Protein AF-0000000076606712 (afdb_homodimer)

Organism: NCBI:txid889453

Foldseek 3Di:
DPPPDPPPQDQWDFLVRLCVVLVHDSVVVVVLVVLAVQQDFDADPVRTTIGGPSNSLVVVLLCCVCVVVPDDSVRSRVCCVPPVPVSSVVVVVVVVVVVVVVVVVCVVVVD/DPPPDPPPQDQWDFLVRLCVVLVHDSVVVVVLVVLAVQQDFDADPVGTTIGGPSNSLVVVLLCCVCVVVPDDSVRSRVCCVPPVPVSSVVVVVVVVVVVVVVVVVCVVVVD

Structure (mmCIF, N/CA/C/O backbone):
data_AF-0000000076606712-model_v1
#
loop_
_entity.id
_entity.type
_entity.pdbx_description
1 polymer 'MerR HTH family regulatory protein'
#
loop_
_atom_site.group_PDB
_atom_site.id
_atom_site.type_symbol
_atom_site.label_atom_id
_atom_site.label_alt_id
_atom_site.label_comp_id
_atom_site.label_asym_id
_atom_site.label_entity_id
_atom_site.label_seq_id
_atom_site.pdbx_PDB_ins_code
_atom_site.Cartn_x
_atom_site.Cartn_y
_atom_site.Cartn_z
_atom_site.occupancy
_atom_site.B_iso_or_equiv
_atom_site.auth_seq_id
_atom_site.auth_comp_id
_atom_site.auth_asym_id
_atom_site.auth_atom_id
_atom_site.pdbx_PDB_model_num
ATOM 1 N N . MET A 1 1 ? -27.234 34.75 3.189 1 38.94 1 MET A N 1
ATOM 2 C CA . MET A 1 1 ? -26.375 33.625 2.811 1 38.94 1 MET A CA 1
ATOM 3 C C . MET A 1 1 ? -25.25 33.438 3.816 1 38.94 1 MET A C 1
ATOM 5 O O . MET A 1 1 ? -24.594 34.406 4.211 1 38.94 1 MET A O 1
ATOM 9 N N . PRO A 1 2 ? -25.172 32.438 4.652 1 42.44 2 PRO A N 1
ATOM 10 C CA . PRO A 1 2 ? -24.219 32.5 5.762 1 42.44 2 PRO A CA 1
ATOM 11 C C . PRO A 1 2 ? -22.781 32.656 5.289 1 42.44 2 PRO A C 1
ATOM 13 O O . PRO A 1 2 ? -22.438 32.25 4.172 1 42.44 2 PRO A O 1
ATOM 16 N N . TYR A 1 3 ? -22.062 33.75 5.684 1 39.56 3 TYR A N 1
ATOM 17 C CA . TYR A 1 3 ? -20.656 34.031 5.402 1 39.56 3 TYR A CA 1
ATOM 18 C C . TYR A 1 3 ? -19.797 32.75 5.555 1 39.56 3 TYR A C 1
ATOM 20 O O . TYR A 1 3 ? -19.719 32.188 6.645 1 39.56 3 TYR A O 1
ATOM 28 N N . LYS A 1 4 ? -19.859 31.844 4.609 1 52.78 4 LYS A N 1
ATOM 29 C CA . LYS A 1 4 ? -18.859 30.781 4.73 1 52.78 4 LYS A CA 1
ATOM 30 C C . LYS A 1 4 ? -17.5 31.359 5.109 1 52.78 4 LYS A C 1
ATOM 32 O O . LYS A 1 4 ? -16.953 32.219 4.402 1 52.78 4 LYS A O 1
ATOM 37 N N . GLU A 1 5 ? -17.188 31.594 6.32 1 48.06 5 GLU A N 1
ATOM 38 C CA . GLU A 1 5 ? -15.914 32.125 6.809 1 48.06 5 GLU A CA 1
ATOM 39 C C . GLU A 1 5 ? -14.742 31.625 5.969 1 48.06 5 GLU A C 1
ATOM 41 O O . GLU A 1 5 ? -14.68 30.453 5.621 1 48.06 5 GLU A O 1
ATOM 46 N N . PRO A 1 6 ? -13.961 32.438 5.414 1 51.41 6 PRO A N 1
ATOM 47 C CA . PRO A 1 6 ? -12.82 32.062 4.582 1 51.41 6 PRO A CA 1
ATOM 48 C C . PRO A 1 6 ? -11.914 31.047 5.266 1 51.41 6 PRO A C 1
ATOM 50 O O . PRO A 1 6 ? -11.812 31.016 6.496 1 51.41 6 PRO A O 1
ATOM 53 N N . VAL A 1 7 ? -11.836 29.875 4.797 1 53.81 7 VAL A N 1
ATOM 54 C CA . VAL A 1 7 ? -10.906 28.891 5.355 1 53.81 7 VAL A CA 1
ATOM 55 C C . VAL A 1 7 ? -9.555 29.547 5.621 1 53.81 7 VAL A C 1
ATOM 57 O O . VAL A 1 7 ? -8.844 29.922 4.688 1 53.81 7 VAL A O 1
ATOM 60 N N . ILE A 1 8 ? -9.344 30.484 6.523 1 53.88 8 ILE A N 1
ATOM 61 C CA . ILE A 1 8 ? -8.102 31.141 6.934 1 53.88 8 ILE A CA 1
ATOM 62 C C . ILE A 1 8 ? -7.02 30.078 7.156 1 53.88 8 ILE A C 1
ATOM 64 O O . ILE A 1 8 ? -7.199 29.156 7.949 1 53.88 8 ILE A O 1
ATOM 68 N N . GLU A 1 9 ? -6.18 29.984 6.164 1 64.25 9 GLU A N 1
ATOM 69 C CA . GLU A 1 9 ? -5.016 29.125 6.328 1 64.25 9 GLU A CA 1
ATOM 70 C C . GLU A 1 9 ? -4.219 29.484 7.574 1 64.25 9 GLU A C 1
ATOM 72 O O . GLU A 1 9 ? -3.668 30.594 7.66 1 64.25 9 GLU A O 1
ATOM 77 N N . LYS A 1 10 ? -4.625 28.906 8.672 1 82.62 10 LYS A N 1
ATOM 78 C CA . LYS A 1 10 ? -3.916 29.094 9.93 1 82.62 10 LYS A CA 1
ATOM 79 C C . LYS A 1 10 ? -2.439 28.75 9.789 1 82.62 10 LYS A C 1
ATOM 81 O O . LYS A 1 10 ? -2.072 27.891 8.969 1 82.62 10 LYS A O 1
ATOM 86 N N . LEU A 1 11 ? -1.596 29.531 10.461 1 90.38 11 LEU A N 1
ATOM 87 C CA . LEU A 1 11 ? -0.163 29.25 10.469 1 90.38 11 LEU A CA 1
ATOM 88 C C . LEU A 1 11 ? 0.143 27.984 11.242 1 90.38 11 LEU A C 1
ATOM 90 O O . LEU A 1 11 ? 1.06 27.234 10.891 1 90.38 11 LEU A O 1
ATOM 94 N N . TYR A 1 12 ? -0.681 27.812 12.344 1 94.75 12 TYR A N 1
ATOM 95 C CA . TYR A 1 12 ? -0.473 26.641 13.188 1 94.75 12 TYR A CA 1
ATOM 96 C C . TYR A 1 12 ? -1.804 26.016 13.586 1 94.75 12 TYR A C 1
ATOM 98 O O . TYR A 1 12 ? -2.822 26.703 13.672 1 94.75 12 TYR A O 1
ATOM 106 N N . TYR A 1 13 ? -1.718 24.703 13.766 1 96.69 13 TYR A N 1
ATOM 107 C CA . TYR A 1 13 ? -2.855 23.922 14.234 1 96.69 13 TYR A CA 1
ATOM 108 C C . TYR A 1 13 ? -2.5 23.156 15.5 1 96.69 13 TYR A C 1
ATOM 110 O O . TYR A 1 13 ? -1.397 22.609 15.617 1 96.69 13 TYR A O 1
ATOM 118 N N . THR A 1 14 ? -3.459 23.141 16.375 1 96.38 14 THR A N 1
ATOM 119 C CA . THR A 1 14 ? -3.266 22.312 17.562 1 96.38 14 THR A CA 1
ATOM 120 C C . THR A 1 14 ? -3.518 20.844 17.234 1 96.38 14 THR A C 1
ATOM 122 O O . THR A 1 14 ? -4.129 20.516 16.219 1 96.38 14 THR A O 1
ATOM 125 N N . ILE A 1 15 ? -3.039 20 18.172 1 96.94 15 ILE A N 1
ATOM 126 C CA . ILE A 1 15 ? -3.232 18.578 17.953 1 96.94 15 ILE A CA 1
ATOM 127 C C . ILE A 1 15 ? -4.723 18.2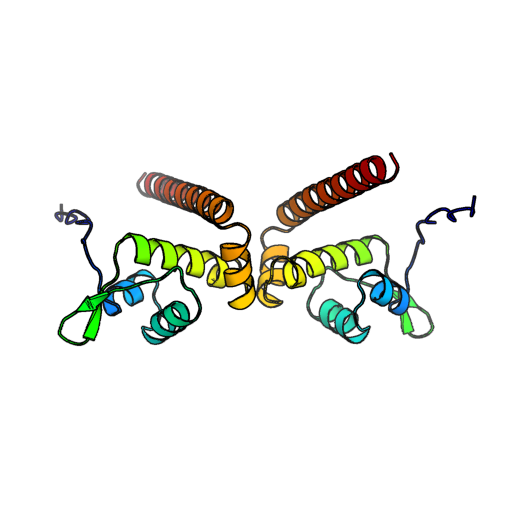5 17.922 1 96.94 15 ILE A C 1
ATOM 129 O O . ILE A 1 15 ? -5.156 17.359 17.188 1 96.94 15 ILE A O 1
ATOM 133 N N . GLY A 1 16 ? -5.52 18.938 18.766 1 97.31 16 GLY A N 1
ATOM 134 C CA . GLY A 1 16 ? -6.961 18.75 18.781 1 97.31 16 GLY A CA 1
ATOM 135 C C . GLY A 1 16 ? -7.613 19.094 17.453 1 97.31 16 GLY A C 1
ATOM 136 O O . GLY A 1 16 ? -8.5 18.375 16.984 1 97.31 16 GLY A O 1
ATOM 137 N N . GLU A 1 17 ? -7.168 20.125 16.844 1 97 17 GLU A N 1
ATOM 138 C CA . GLU A 1 17 ? -7.688 20.547 15.539 1 97 17 GLU A CA 1
ATOM 139 C C . GLU A 1 17 ? -7.355 19.516 14.461 1 97 17 GLU A C 1
ATOM 141 O O . GLU A 1 17 ? -8.211 19.156 13.656 1 97 17 GLU A O 1
ATOM 146 N N . VAL A 1 18 ? -6.098 19.047 14.531 1 97.62 18 VAL A N 1
ATOM 147 C CA . VAL A 1 18 ? -5.68 18.047 13.555 1 97.62 18 VAL A CA 1
ATOM 148 C C . VAL A 1 18 ? -6.504 16.781 13.734 1 97.62 18 VAL A C 1
ATOM 150 O O . VAL A 1 18 ? -6.961 16.188 12.758 1 97.62 18 VAL A O 1
ATOM 153 N N . ALA A 1 19 ? -6.73 16.406 14.93 1 98.31 19 ALA A N 1
ATOM 154 C CA . ALA A 1 19 ? -7.52 15.211 15.242 1 98.31 19 ALA A CA 1
ATOM 155 C C . ALA A 1 19 ? -8.93 15.328 14.672 1 98.31 19 ALA A C 1
ATOM 157 O O . ALA A 1 19 ? -9.453 14.375 14.086 1 98.31 19 ALA A O 1
ATOM 158 N N . LYS A 1 20 ? -9.5 16.453 14.797 1 97.5 20 LYS A N 1
ATOM 159 C CA . LYS A 1 20 ? -10.852 16.703 14.297 1 97.5 20 LYS A CA 1
ATOM 160 C C . LYS A 1 20 ? -10.891 16.641 12.773 1 97.5 20 LYS A C 1
ATOM 162 O O . LYS A 1 20 ? -11.844 16.109 12.195 1 97.5 20 LYS A O 1
ATOM 167 N N . MET A 1 21 ? -9.914 17.156 12.133 1 96.12 21 MET A N 1
ATOM 168 C CA . MET A 1 21 ? -9.836 17.188 10.672 1 96.12 21 MET A CA 1
ATOM 169 C C . MET A 1 21 ? -9.93 15.781 10.086 1 96.12 21 MET A C 1
ATOM 171 O O . MET A 1 21 ? -10.531 15.586 9.031 1 96.12 21 MET A O 1
ATOM 175 N N . PH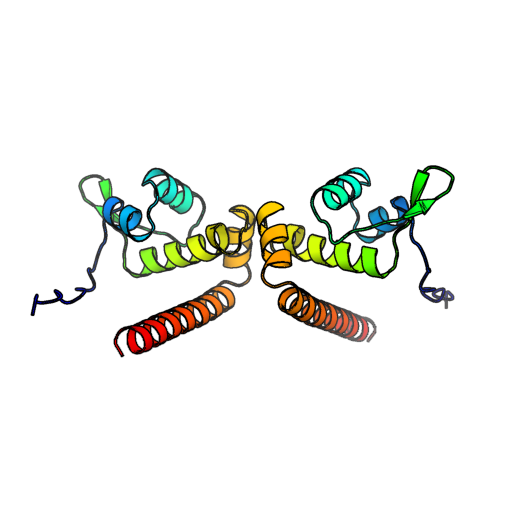E A 1 22 ? -9.336 14.766 10.766 1 96.94 22 PHE A N 1
ATOM 176 C CA . PHE A 1 22 ? -9.227 13.422 10.219 1 96.94 22 PHE A CA 1
ATOM 177 C C . PHE A 1 22 ? -10.078 12.438 11.008 1 96.94 22 PHE A C 1
ATOM 179 O O . PHE A 1 22 ? -10.055 11.234 10.75 1 96.94 22 PHE A O 1
ATOM 186 N N . ASN A 1 23 ? -10.773 12.992 11.953 1 98 23 ASN A N 1
ATOM 187 C CA . ASN A 1 23 ? -11.648 12.18 12.805 1 98 23 ASN A CA 1
ATOM 188 C C . ASN A 1 23 ? -10.883 11.031 13.453 1 98 23 ASN A C 1
ATOM 190 O O . ASN A 1 23 ? -11.289 9.875 13.344 1 98 23 ASN A O 1
ATOM 194 N N . VAL A 1 24 ? -9.805 11.383 14.133 1 98.31 24 VAL A N 1
ATOM 195 C CA . VAL A 1 24 ? -8.984 10.414 14.852 1 98.31 24 VAL A CA 1
ATOM 196 C C . VAL A 1 24 ? -8.695 10.922 16.266 1 98.31 24 VAL A C 1
ATOM 198 O O . VAL A 1 24 ? -8.953 12.086 16.578 1 98.31 24 VAL A O 1
ATOM 201 N N . ASN A 1 25 ? -8.133 10.008 17.078 1 98.12 25 ASN A N 1
ATOM 202 C CA . ASN A 1 25 ? -7.727 10.391 18.422 1 98.12 25 ASN A CA 1
ATOM 203 C C . ASN A 1 25 ? -6.359 11.062 18.438 1 98.12 25 ASN A C 1
ATOM 205 O O . ASN A 1 25 ? -5.516 10.773 17.578 1 98.12 25 ASN A O 1
ATOM 209 N N . THR A 1 26 ? -6.207 11.984 19.422 1 97.94 26 THR A N 1
ATOM 210 C CA . THR A 1 26 ? -4.934 12.688 19.547 1 97.94 26 THR A CA 1
ATOM 211 C C . THR A 1 26 ? -3.791 11.703 19.766 1 97.94 26 THR A C 1
ATOM 213 O O . THR A 1 26 ? -2.66 11.953 19.344 1 97.94 26 THR A O 1
ATOM 216 N N . SER A 1 27 ? -4.121 10.609 20.406 1 97.94 27 SER A N 1
ATOM 217 C CA . SER A 1 27 ? -3.107 9.594 20.672 1 97.94 27 SER A CA 1
ATOM 218 C C . SER A 1 27 ? -2.531 9.023 19.375 1 97.94 27 SER A C 1
ATOM 220 O O . SER A 1 27 ? -1.333 8.75 19.297 1 97.94 27 SER A O 1
ATOM 222 N N . LEU A 1 28 ? -3.336 8.883 18.391 1 98.25 28 LEU A N 1
ATOM 223 C CA . LEU A 1 28 ? -2.885 8.367 17.094 1 98.25 28 LEU A CA 1
ATOM 224 C C . LEU A 1 28 ? -1.887 9.328 16.453 1 98.25 28 LEU A C 1
ATOM 226 O O . LEU A 1 28 ? -0.867 8.891 15.914 1 98.25 28 LEU A O 1
ATOM 230 N N . ILE A 1 29 ? -2.176 10.617 16.547 1 98.19 29 ILE A N 1
ATOM 231 C CA . ILE A 1 29 ? -1.309 11.641 15.977 1 98.19 29 ILE A CA 1
ATOM 232 C C . ILE A 1 29 ? 0.044 11.633 16.688 1 98.19 29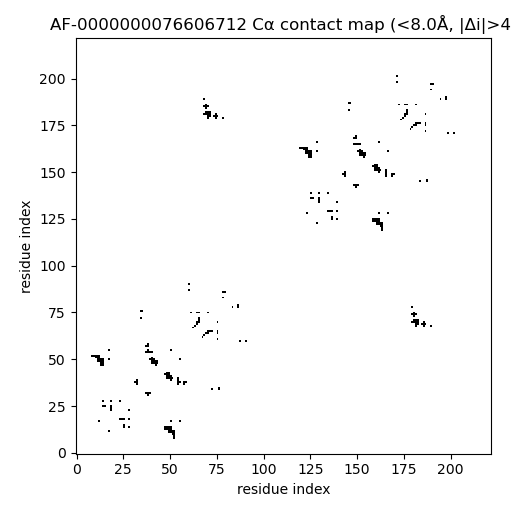 ILE A C 1
ATOM 234 O O . ILE A 1 29 ? 1.092 11.68 16.047 1 98.19 29 ILE A O 1
ATOM 238 N N . ARG A 1 30 ? -0.028 11.508 18.016 1 97 30 ARG A N 1
ATOM 239 C CA . ARG A 1 30 ? 1.206 11.43 18.781 1 97 30 ARG A CA 1
ATOM 240 C C . ARG A 1 30 ? 2.023 10.203 18.406 1 97 30 ARG A C 1
ATOM 242 O O . ARG A 1 30 ? 3.244 10.289 18.25 1 97 30 ARG A O 1
ATOM 249 N N . PHE A 1 31 ? 1.337 9.148 18.297 1 97.75 31 PHE A N 1
ATOM 250 C CA . PHE A 1 31 ? 2.002 7.902 17.938 1 97.75 31 PHE A CA 1
ATOM 251 C C . PHE A 1 31 ? 2.674 8.016 16.578 1 97.75 31 PHE A C 1
ATOM 253 O O . PHE A 1 31 ? 3.834 7.629 16.422 1 97.75 31 PHE A O 1
ATOM 260 N N . TRP A 1 32 ? 1.961 8.602 15.609 1 97.75 32 TRP A N 1
ATOM 261 C CA . TRP A 1 32 ? 2.498 8.711 14.258 1 97.75 32 TRP A CA 1
ATOM 262 C C . TRP A 1 32 ? 3.627 9.734 14.203 1 97.75 32 TRP A C 1
ATOM 264 O O . TRP A 1 32 ? 4.562 9.594 13.406 1 97.75 32 TRP A O 1
ATOM 274 N N . GLU A 1 33 ? 3.52 10.781 14.938 1 96.38 33 GLU A N 1
ATOM 275 C CA . GLU A 1 33 ? 4.625 11.734 15.055 1 96.38 33 GLU A CA 1
ATOM 276 C C . GLU A 1 33 ? 5.91 11.031 15.484 1 96.38 33 GLU A C 1
ATOM 278 O O . GLU A 1 33 ? 6.992 11.352 14.992 1 96.38 33 GLU A O 1
ATOM 283 N N . LYS A 1 34 ? 5.801 10.078 16.375 1 95.31 34 LYS A N 1
ATOM 284 C CA . LYS A 1 34 ? 6.953 9.328 16.875 1 95.31 34 LYS A CA 1
ATOM 285 C C . LYS A 1 34 ? 7.48 8.367 15.812 1 95.31 34 LYS A C 1
ATOM 287 O O . LYS A 1 34 ? 8.688 8.172 15.688 1 95.31 34 LYS A O 1
ATOM 292 N N . GLU A 1 35 ? 6.551 7.789 15.062 1 95.5 35 GLU A N 1
ATOM 293 C CA . GLU A 1 35 ? 6.898 6.75 14.102 1 95.5 35 GLU A CA 1
ATOM 294 C C . GLU A 1 35 ? 7.438 7.352 12.805 1 95.5 35 GLU A C 1
ATOM 296 O O . GLU A 1 35 ? 8.234 6.719 12.109 1 95.5 35 GLU A O 1
ATOM 301 N N . PHE A 1 36 ? 6.957 8.523 12.484 1 97.19 36 PHE A N 1
ATOM 302 C CA . PHE A 1 36 ? 7.301 9.141 11.203 1 97.19 36 PHE A CA 1
ATOM 303 C C . PHE A 1 36 ? 8.047 10.453 11.422 1 97.19 36 PHE A C 1
ATOM 305 O O . PHE A 1 36 ? 7.512 11.383 12.016 1 97.19 36 PHE A O 1
ATOM 312 N N . ASN A 1 37 ? 9.18 10.617 10.766 1 94.5 37 ASN A N 1
ATOM 313 C CA . ASN A 1 37 ? 10.023 11.797 10.984 1 94.5 37 ASN A CA 1
ATOM 314 C C . ASN A 1 37 ? 9.539 12.992 10.172 1 94.5 37 ASN A C 1
ATOM 316 O O . ASN A 1 37 ? 9.969 14.117 10.398 1 94.5 37 ASN A O 1
ATOM 320 N N . ILE A 1 38 ? 8.617 12.711 9.336 1 94.88 38 ILE A N 1
ATOM 321 C CA . ILE A 1 38 ? 8.195 13.773 8.43 1 94.88 38 ILE A CA 1
ATOM 322 C C . ILE A 1 38 ? 7.211 14.695 9.148 1 94.88 38 ILE A C 1
ATOM 324 O O . ILE A 1 38 ? 6.883 15.773 8.648 1 94.88 38 ILE A O 1
ATOM 328 N N . ILE A 1 39 ? 6.664 14.258 10.273 1 96.19 39 ILE A N 1
ATOM 329 C CA . ILE A 1 39 ? 5.828 15.102 11.125 1 96.19 39 ILE A CA 1
ATOM 330 C C . ILE A 1 39 ? 6.672 15.711 12.242 1 96.19 39 ILE A C 1
ATOM 332 O O . ILE A 1 39 ? 7.145 15 13.125 1 96.19 39 ILE A O 1
ATOM 336 N N . LYS A 1 40 ? 6.797 17.016 12.109 1 95.38 40 LYS A N 1
ATOM 337 C CA . LYS A 1 40 ? 7.676 17.688 13.062 1 95.38 40 LYS A CA 1
ATOM 338 C C . LYS A 1 40 ? 6.996 18.922 13.672 1 95.38 40 LYS A C 1
ATOM 340 O O . LYS A 1 40 ? 7.43 20.047 13.445 1 95.38 40 LYS A O 1
ATOM 345 N N . PRO A 1 41 ? 6.051 18.656 14.516 1 96.56 41 PRO A N 1
ATOM 346 C CA . PRO A 1 41 ? 5.391 19.797 15.164 1 96.56 41 PRO A CA 1
ATOM 347 C C . PRO A 1 41 ? 6.297 20.516 16.156 1 96.56 41 PRO A C 1
ATOM 349 O O . PRO A 1 41 ? 7.246 19.922 16.672 1 96.56 41 PRO A O 1
ATOM 352 N N . HIS A 1 42 ? 6.051 21.797 16.312 1 94.62 42 HIS A N 1
ATOM 353 C CA . HIS A 1 42 ? 6.773 22.547 17.328 1 94.62 42 HIS A CA 1
ATOM 354 C C . HIS A 1 42 ? 5.973 22.625 18.625 1 94.62 42 HIS A C 1
ATOM 356 O O . HIS A 1 42 ? 4.746 22.484 18.625 1 94.62 42 HIS A O 1
ATOM 362 N N . LYS A 1 43 ? 6.703 22.703 19.703 1 93.19 43 LYS A N 1
ATOM 363 C CA . LYS A 1 43 ? 6.031 22.828 21 1 93.19 43 LYS A CA 1
ATOM 364 C C . LYS A 1 43 ? 5.992 24.297 21.453 1 93.19 43 LYS A C 1
ATOM 366 O O . LYS A 1 43 ? 6.973 25.016 21.281 1 93.19 43 LYS A O 1
ATOM 371 N N . ASN A 1 44 ? 4.848 24.688 21.922 1 92.56 44 ASN A N 1
ATOM 372 C CA . ASN A 1 44 ? 4.785 26.031 22.484 1 92.56 44 ASN A CA 1
ATOM 373 C C . ASN A 1 44 ? 5.312 26.062 23.922 1 92.56 44 ASN A C 1
ATOM 375 O O . ASN A 1 44 ? 5.82 25.062 24.422 1 92.56 44 ASN A O 1
ATOM 379 N N . LYS A 1 45 ? 5.238 27.266 24.547 1 93 45 LYS A N 1
ATOM 380 C CA . LYS A 1 45 ? 5.801 27.453 25.891 1 93 45 LYS A CA 1
ATOM 381 C C . LYS A 1 45 ? 5.172 26.5 26.891 1 93 45 LYS A C 1
ATOM 383 O O . LYS A 1 45 ? 5.824 26.078 27.844 1 93 45 LYS A O 1
ATOM 388 N N . LYS A 1 46 ? 3.922 26.125 26.609 1 94.69 46 LYS A N 1
ATOM 389 C CA . LYS A 1 46 ? 3.188 25.234 27.516 1 94.69 46 LYS A CA 1
ATOM 390 C C . LYS A 1 46 ? 3.438 23.781 27.172 1 94.69 46 LYS A C 1
ATOM 392 O O . LYS A 1 46 ? 2.932 22.875 27.859 1 94.69 46 LYS A O 1
ATOM 397 N N . GLY A 1 47 ? 4.105 23.484 26.109 1 92.69 47 GLY A N 1
ATOM 398 C CA . GLY A 1 47 ? 4.43 22.125 25.734 1 92.69 47 GLY A CA 1
ATOM 399 C C . GLY A 1 47 ? 3.439 21.516 24.75 1 92.69 47 GLY A C 1
ATOM 400 O O . GLY A 1 47 ? 3.492 20.328 24.453 1 92.69 47 GLY A O 1
ATOM 401 N N . ASN A 1 48 ? 2.504 22.406 24.328 1 94.06 48 ASN A N 1
ATOM 402 C CA . ASN A 1 48 ? 1.503 21.922 23.391 1 94.06 48 ASN A CA 1
ATOM 403 C C . ASN A 1 48 ? 2.059 21.844 21.969 1 94.06 48 ASN A C 1
ATOM 405 O O . ASN A 1 48 ? 2.783 22.75 21.531 1 94.06 48 ASN A O 1
ATOM 409 N N . ARG A 1 49 ? 1.759 20.797 21.297 1 96.38 49 ARG A N 1
ATOM 410 C CA . ARG A 1 49 ? 2.199 20.656 19.906 1 96.38 49 ARG A CA 1
ATOM 411 C C . ARG A 1 49 ? 1.468 21.641 19 1 96.38 49 ARG A C 1
ATOM 413 O O . ARG A 1 49 ? 0.248 21.781 19.094 1 96.38 49 ARG A O 1
ATOM 420 N N . LEU A 1 50 ? 2.268 22.25 18.172 1 96.88 50 LEU A N 1
ATOM 421 C CA . LEU A 1 50 ? 1.769 23.109 17.109 1 96.88 50 LEU A CA 1
ATOM 422 C C . LEU A 1 50 ? 2.189 22.594 15.742 1 96.88 50 LEU A C 1
ATOM 424 O O . LEU A 1 50 ? 3.383 22.469 15.461 1 96.88 50 LEU A O 1
ATOM 428 N N . PHE A 1 51 ? 1.179 22.281 14.938 1 97.56 51 PHE A N 1
ATOM 429 C CA . PHE A 1 51 ? 1.414 21.719 13.617 1 97.56 51 PHE A CA 1
ATOM 430 C C . PHE A 1 51 ? 1.346 22.797 12.547 1 97.56 51 PHE A C 1
ATOM 432 O O . PHE A 1 51 ? 0.4 23.578 12.508 1 97.56 51 PHE A O 1
ATOM 439 N N . THR A 1 52 ? 2.375 22.828 11.672 1 96.62 52 THR A N 1
ATOM 440 C CA . THR A 1 52 ? 2.322 23.719 10.516 1 96.62 52 THR A CA 1
ATOM 441 C C . THR A 1 52 ? 1.427 23.125 9.43 1 96.62 52 THR A C 1
ATOM 443 O O . THR A 1 52 ? 1.075 21.953 9.477 1 96.62 52 THR A O 1
ATOM 446 N N . PRO A 1 53 ? 1.014 23.922 8.477 1 96.06 53 PRO A N 1
ATOM 447 C CA . PRO A 1 53 ? 0.267 23.375 7.344 1 96.06 53 PRO A CA 1
ATOM 448 C C . PRO A 1 53 ? 0.998 22.219 6.664 1 96.06 53 PRO A C 1
ATOM 450 O O . PRO A 1 53 ? 0.365 21.25 6.23 1 96.06 53 PRO A O 1
ATOM 453 N N . GLN A 1 54 ? 2.275 22.297 6.664 1 95.62 54 GLN A N 1
ATOM 454 C CA . GLN A 1 54 ? 3.066 21.219 6.082 1 95.62 54 GLN A CA 1
ATOM 455 C C . GLN A 1 54 ? 2.969 19.953 6.926 1 95.62 54 GLN A C 1
ATOM 457 O O . GLN A 1 54 ? 2.893 18.844 6.383 1 95.62 54 GLN A O 1
ATOM 462 N N . ASP A 1 55 ? 2.965 20.109 8.203 1 97.06 55 ASP A N 1
ATOM 463 C CA . ASP A 1 55 ? 2.787 18.969 9.094 1 97.06 55 ASP A CA 1
ATOM 464 C C . ASP A 1 55 ? 1.438 18.297 8.859 1 97.06 55 ASP A C 1
ATOM 466 O O . ASP A 1 55 ? 1.345 17.062 8.852 1 97.06 55 ASP A O 1
ATOM 470 N N . VAL A 1 56 ? 0.491 19.094 8.656 1 96.94 56 VAL A N 1
ATOM 471 C CA . VAL A 1 56 ? -0.857 18.578 8.438 1 96.94 56 VAL A CA 1
ATOM 472 C C . VAL A 1 56 ? -0.914 17.812 7.121 1 96.94 56 VAL A C 1
ATOM 474 O O . VAL A 1 56 ? -1.523 16.75 7.043 1 96.94 56 VAL A O 1
ATOM 477 N N . GLU A 1 57 ? -0.235 18.312 6.16 1 95.81 57 GLU A N 1
ATOM 478 C CA . GLU A 1 57 ? -0.174 17.641 4.867 1 95.81 57 GLU A CA 1
ATOM 479 C C . GLU A 1 57 ? 0.565 16.312 4.977 1 95.81 57 GLU A C 1
ATOM 481 O O . GLU A 1 57 ? 0.152 15.312 4.379 1 95.81 57 GLU A O 1
ATOM 486 N N . ASN A 1 58 ? 1.617 16.344 5.73 1 96.94 58 ASN A N 1
ATOM 487 C CA . ASN A 1 58 ? 2.367 15.117 5.949 1 96.94 58 ASN A CA 1
ATOM 488 C C . ASN A 1 58 ? 1.521 14.07 6.668 1 96.94 58 ASN A C 1
ATOM 490 O O . ASN A 1 58 ? 1.576 12.883 6.332 1 96.94 58 ASN A O 1
ATOM 494 N N . PHE A 1 59 ? 0.799 14.562 7.617 1 97.75 59 PHE A N 1
ATOM 495 C CA . PHE A 1 59 ? -0.101 13.648 8.312 1 97.75 59 PHE A CA 1
ATOM 49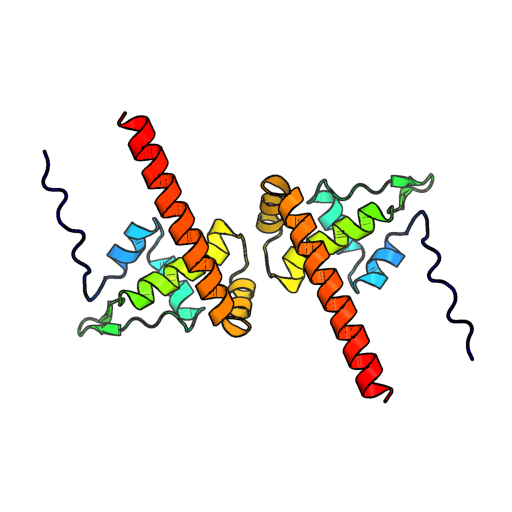6 C C . PHE A 1 59 ? -1.131 13.07 7.352 1 97.75 59 PHE A C 1
ATOM 498 O O . PHE A 1 59 ? -1.435 11.875 7.402 1 97.75 59 PHE A O 1
ATOM 505 N N . HIS A 1 60 ? -1.636 13.898 6.512 1 97.19 60 HIS A N 1
ATOM 506 C CA . HIS A 1 60 ? -2.607 13.453 5.52 1 97.19 60 HIS A CA 1
ATOM 507 C C . HIS A 1 60 ? -2.023 12.367 4.625 1 97.19 60 HIS A C 1
ATOM 509 O O . HIS A 1 60 ? -2.707 11.391 4.301 1 97.19 60 HIS A O 1
ATOM 515 N N . LEU A 1 61 ? -0.843 12.57 4.254 1 97.12 61 LEU A N 1
ATOM 516 C CA . LEU A 1 61 ? -0.141 11.602 3.422 1 97.12 61 LEU A CA 1
ATOM 517 C C . LEU A 1 61 ? -0.056 10.25 4.117 1 97.12 61 LEU A C 1
ATOM 519 O O . LEU A 1 61 ? -0.371 9.211 3.521 1 97.12 61 LEU A O 1
ATOM 523 N N . ILE A 1 62 ? 0.341 10.266 5.359 1 97.88 62 ILE A N 1
ATOM 524 C CA . ILE A 1 62 ? 0.444 9.039 6.141 1 97.88 62 ILE A CA 1
ATOM 525 C C . ILE A 1 62 ? -0.937 8.406 6.289 1 97.88 62 ILE A C 1
ATOM 527 O O . ILE A 1 62 ? -1.09 7.195 6.141 1 97.88 62 ILE A O 1
ATOM 531 N N . TYR A 1 63 ? -1.854 9.281 6.562 1 97.75 63 TYR A N 1
ATOM 532 C CA . TYR A 1 63 ? -3.232 8.828 6.695 1 97.75 63 TYR A CA 1
ATOM 533 C C . TYR A 1 63 ? -3.691 8.102 5.434 1 97.75 63 TYR A C 1
ATOM 535 O O . TYR A 1 63 ? -4.285 7.027 5.508 1 97.75 63 TYR A O 1
ATOM 543 N N . HIS A 1 64 ? -3.402 8.641 4.324 1 96.5 64 HIS A N 1
ATOM 544 C CA . HIS A 1 64 ? -3.762 8.047 3.041 1 96.5 64 HIS A CA 1
ATOM 545 C C . HIS A 1 64 ? -3.111 6.68 2.861 1 96.5 64 HIS A C 1
ATOM 547 O O . HIS A 1 64 ? -3.781 5.711 2.502 1 96.5 64 HIS A O 1
ATOM 553 N N . LEU A 1 65 ? -1.854 6.523 3.18 1 97.19 65 LEU A N 1
ATOM 554 C CA . LEU A 1 65 ? -1.11 5.281 2.992 1 97.19 65 LEU A CA 1
ATOM 555 C C . LEU A 1 65 ? -1.625 4.195 3.93 1 97.19 65 LEU A C 1
ATOM 557 O O . LEU A 1 65 ? -1.807 3.049 3.516 1 97.19 65 LEU A O 1
ATOM 561 N N . VAL A 1 66 ? -1.907 4.605 5.121 1 97.88 66 VAL A N 1
ATOM 562 C CA . VAL A 1 66 ? -2.188 3.621 6.16 1 97.88 66 VAL A CA 1
ATOM 563 C C . VAL A 1 66 ? -3.682 3.316 6.195 1 97.88 66 VAL A C 1
ATOM 565 O O . VAL A 1 66 ? -4.086 2.15 6.164 1 97.88 66 VAL A O 1
ATOM 568 N N . LYS A 1 67 ? -4.527 4.352 6.145 1 96.44 67 LYS A N 1
ATOM 569 C CA . LYS A 1 67 ? -5.957 4.164 6.367 1 96.44 67 LYS A CA 1
ATOM 570 C C . LYS A 1 67 ? -6.684 3.889 5.051 1 96.44 67 LYS A C 1
ATOM 572 O O . LYS A 1 67 ? -7.672 3.152 5.027 1 96.44 67 LYS A O 1
ATOM 577 N N . GLU A 1 68 ? -6.227 4.488 4.023 1 93.81 68 GLU A N 1
ATOM 578 C CA . GLU A 1 68 ? -6.934 4.324 2.756 1 93.81 68 GLU A CA 1
ATOM 579 C C . GLU A 1 68 ? -6.301 3.221 1.912 1 93.81 68 GLU A C 1
ATOM 581 O O . GLU A 1 68 ? -7.012 2.395 1.335 1 93.81 68 GLU A O 1
ATOM 586 N N . LYS A 1 69 ? -5 3.111 1.881 1 94.31 69 LYS A N 1
ATOM 587 C CA . LYS A 1 69 ? -4.32 2.121 1.053 1 94.31 69 LYS A CA 1
ATOM 588 C C . LYS A 1 69 ? -4.086 0.826 1.825 1 94.31 69 LYS A C 1
ATOM 590 O O . LYS A 1 69 ? -3.752 -0.204 1.234 1 94.31 69 LYS A O 1
ATOM 595 N N . GLY A 1 70 ? -4.184 0.935 3.203 1 97.19 70 GLY A N 1
ATOM 596 C CA . GLY A 1 70 ? -4.098 -0.274 4.008 1 97.19 70 GLY A CA 1
ATOM 597 C C . GLY A 1 70 ? -2.672 -0.72 4.262 1 97.19 70 GLY A C 1
ATOM 598 O O . GLY A 1 70 ? -2.406 -1.914 4.414 1 97.19 70 GLY A O 1
ATOM 599 N N . MET A 1 71 ? -1.774 0.142 4.246 1 97.88 71 MET A N 1
ATOM 600 C CA . MET A 1 71 ? -0.38 -0.182 4.535 1 97.88 71 MET A CA 1
ATOM 601 C C . MET A 1 71 ? -0.142 -0.275 6.039 1 97.88 71 MET A C 1
ATOM 603 O O . MET A 1 71 ? -0.866 0.339 6.824 1 97.88 71 MET A O 1
ATOM 607 N N . THR A 1 72 ? 0.921 -1.084 6.379 1 97.69 72 THR A N 1
ATOM 608 C CA . THR A 1 72 ? 1.403 -1.039 7.758 1 97.69 72 THR A CA 1
ATOM 609 C C . THR A 1 72 ? 2.18 0.249 8.016 1 97.69 72 THR A C 1
ATOM 611 O O . THR A 1 72 ? 2.596 0.93 7.074 1 97.69 72 THR A O 1
ATOM 614 N N . LEU A 1 73 ? 2.342 0.591 9.281 1 97.44 73 LEU A N 1
ATOM 615 C CA . LEU A 1 73 ? 3.154 1.755 9.617 1 97.44 73 LEU A CA 1
ATOM 616 C C . LEU A 1 73 ? 4.574 1.603 9.086 1 97.44 73 LEU A C 1
ATOM 618 O O . LEU A 1 73 ? 5.141 2.551 8.531 1 97.44 73 LEU A O 1
ATOM 622 N N . LYS A 1 74 ? 5.039 0.415 9.188 1 96.38 74 LYS A N 1
ATOM 623 C CA . LYS A 1 74 ? 6.383 0.139 8.68 1 96.38 74 LYS A CA 1
ATOM 624 C C . LYS A 1 74 ? 6.434 0.268 7.16 1 96.38 74 LYS A C 1
ATOM 626 O O . LYS A 1 74 ? 7.375 0.847 6.613 1 96.38 74 LYS A O 1
ATOM 631 N N . GLY A 1 75 ? 5.449 -0.294 6.547 1 96.56 75 GLY A N 1
ATOM 632 C CA . GLY A 1 75 ? 5.359 -0.169 5.102 1 96.56 75 GLY A CA 1
ATOM 633 C C . GLY A 1 75 ? 5.277 1.271 4.633 1 96.56 75 GLY A C 1
ATOM 634 O O . GLY A 1 75 ? 5.953 1.655 3.674 1 96.56 75 GLY A O 1
ATOM 635 N N . ALA A 1 76 ? 4.469 2.041 5.297 1 97.62 76 ALA A N 1
ATOM 636 C CA . ALA A 1 76 ? 4.32 3.455 4.961 1 97.62 76 ALA A CA 1
ATOM 637 C C . ALA A 1 76 ? 5.629 4.211 5.184 1 97.62 76 ALA A C 1
ATOM 639 O O . ALA A 1 76 ? 6.02 5.043 4.363 1 97.62 76 ALA A O 1
ATOM 640 N N . GLU A 1 77 ? 6.234 3.941 6.27 1 96.5 77 GLU A N 1
ATOM 641 C CA . GLU A 1 77 ? 7.508 4.586 6.574 1 96.5 77 GLU A CA 1
ATOM 642 C C . GLU A 1 77 ? 8.555 4.273 5.504 1 96.5 77 GLU A C 1
ATOM 644 O O . GLU A 1 77 ? 9.242 5.172 5.023 1 96.5 77 GLU A O 1
ATOM 649 N N . LYS A 1 78 ? 8.648 3.045 5.16 1 95.62 78 LYS A N 1
ATOM 650 C CA . LYS A 1 78 ? 9.602 2.619 4.137 1 95.62 78 LYS A CA 1
ATOM 651 C C . LYS A 1 78 ? 9.328 3.328 2.811 1 95.62 78 LYS A C 1
ATOM 653 O O . LYS A 1 78 ? 10.266 3.801 2.156 1 95.62 78 LYS A O 1
ATOM 658 N N . LYS A 1 79 ? 8.078 3.322 2.449 1 95.31 79 LYS A N 1
ATOM 659 C CA . LYS A 1 79 ? 7.703 3.975 1.198 1 95.31 79 LYS A CA 1
ATOM 660 C C . LYS A 1 79 ? 8.109 5.445 1.2 1 95.31 79 LYS A C 1
ATOM 662 O O . LYS A 1 79 ? 8.625 5.953 0.202 1 95.31 79 LYS A O 1
ATOM 667 N N . LEU A 1 80 ? 7.879 6.113 2.275 1 95.56 80 LEU A N 1
ATOM 668 C CA . LEU A 1 80 ? 8.18 7.535 2.389 1 95.56 80 LEU A CA 1
ATOM 669 C C . LEU A 1 80 ? 9.688 7.77 2.41 1 95.56 80 LEU A C 1
ATOM 671 O O . LEU A 1 80 ? 10.164 8.836 1.999 1 95.56 80 LEU A O 1
ATOM 675 N N . LYS A 1 81 ? 10.422 6.777 2.838 1 93.5 81 LYS A N 1
ATOM 676 C CA . LYS A 1 81 ? 11.883 6.883 2.879 1 93.5 81 LYS A CA 1
ATOM 677 C C . LYS A 1 81 ? 12.492 6.613 1.507 1 93.5 81 LYS A C 1
ATOM 679 O O . LYS A 1 81 ? 13.43 7.293 1.097 1 93.5 81 LYS A O 1
ATOM 684 N N . GLU A 1 82 ? 11.977 5.668 0.819 1 92.06 82 GLU A N 1
ATOM 685 C CA . GLU A 1 82 ? 12.57 5.215 -0.433 1 92.06 82 GLU A CA 1
ATOM 686 C C . GLU A 1 82 ? 12.109 6.07 -1.608 1 92.06 82 GLU A C 1
ATOM 688 O O . GLU A 1 82 ? 12.859 6.277 -2.564 1 92.06 82 GLU A O 1
ATOM 693 N N . ASN A 1 83 ? 10.875 6.492 -1.592 1 91.12 83 ASN A N 1
ATOM 694 C CA . ASN A 1 83 ? 10.273 7.188 -2.725 1 91.12 83 ASN A CA 1
ATOM 695 C C . ASN A 1 83 ? 9.414 8.359 -2.27 1 91.12 83 ASN A C 1
ATOM 697 O O . ASN A 1 83 ? 8.273 8.508 -2.707 1 91.12 83 ASN A O 1
ATOM 701 N N . LYS A 1 84 ? 9.992 9.219 -1.52 1 91.62 84 LYS A N 1
ATOM 702 C CA . LYS A 1 84 ? 9.234 10.297 -0.897 1 91.62 84 LYS A CA 1
ATOM 703 C C . LYS A 1 84 ? 8.609 11.211 -1.95 1 91.62 84 LYS A C 1
ATOM 705 O O . LYS A 1 84 ? 7.406 11.469 -1.92 1 91.62 84 LYS A O 1
ATOM 710 N N . GLU A 1 85 ? 9.438 11.633 -2.879 1 93.56 85 GLU A N 1
ATOM 711 C CA . GLU A 1 85 ? 8.977 12.602 -3.871 1 93.56 85 GLU A CA 1
ATOM 712 C C . GLU A 1 85 ? 7.863 12.023 -4.738 1 93.56 85 GLU A C 1
ATOM 714 O O . GLU A 1 85 ? 6.859 12.688 -4.988 1 93.56 85 GLU A O 1
ATOM 719 N N . ASP A 1 86 ? 8.086 10.844 -5.172 1 93.19 86 ASP A N 1
ATOM 720 C CA . ASP A 1 86 ? 7.066 10.18 -5.984 1 93.19 86 ASP A CA 1
ATOM 721 C C . ASP A 1 86 ? 5.781 9.969 -5.191 1 93.19 86 ASP A C 1
ATOM 723 O O . ASP A 1 86 ? 4.684 10.102 -5.734 1 93.19 86 ASP A O 1
ATOM 727 N N . THR A 1 87 ? 5.969 9.633 -3.941 1 94.56 87 THR A N 1
ATOM 728 C CA . THR A 1 87 ? 4.816 9.391 -3.08 1 94.56 87 THR A CA 1
ATOM 729 C C . THR A 1 87 ? 4.008 10.672 -2.893 1 94.56 87 THR A C 1
ATOM 731 O O . THR A 1 87 ? 2.777 10.648 -2.98 1 94.56 87 THR A O 1
ATOM 734 N N . ILE A 1 88 ? 4.68 11.727 -2.74 1 94.19 88 ILE A N 1
ATOM 735 C CA . ILE A 1 88 ? 4.043 13.023 -2.557 1 94.19 88 ILE A CA 1
ATOM 736 C C . ILE A 1 88 ? 3.312 13.43 -3.836 1 94.19 88 ILE A C 1
ATOM 738 O O . ILE A 1 88 ? 2.162 13.867 -3.789 1 94.19 88 ILE A O 1
ATOM 742 N N . GLU A 1 89 ? 3.945 13.227 -4.941 1 94.69 89 GLU A N 1
ATOM 743 C CA . GLU A 1 89 ? 3.35 13.602 -6.219 1 94.69 89 GLU A CA 1
ATOM 744 C C . GLU A 1 89 ? 2.07 12.805 -6.484 1 94.69 89 GLU A C 1
ATOM 746 O O . GLU A 1 89 ? 1.059 13.375 -6.898 1 94.69 89 GLU A O 1
ATOM 751 N N . ASN A 1 90 ? 2.178 11.547 -6.262 1 93.12 90 ASN A N 1
ATOM 752 C CA . ASN A 1 90 ? 1.006 10.703 -6.449 1 93.12 90 ASN A CA 1
ATOM 753 C C . ASN A 1 90 ? -0.134 11.109 -5.516 1 93.12 90 ASN A C 1
ATOM 755 O O . ASN A 1 90 ? -1.296 11.133 -5.926 1 93.12 90 ASN A O 1
ATOM 759 N N . PHE A 1 91 ? 0.234 11.43 -4.344 1 94.94 91 PHE A N 1
ATOM 760 C CA . PHE A 1 91 ? -0.77 11.844 -3.369 1 94.94 91 PHE A CA 1
ATOM 761 C C . PHE A 1 91 ? -1.449 13.141 -3.807 1 94.94 91 PHE A C 1
ATOM 763 O O . PHE A 1 91 ? -2.67 13.266 -3.703 1 94.94 91 PHE A O 1
ATOM 770 N N . GLU A 1 92 ? -0.726 14.047 -4.312 1 94.38 92 GLU A N 1
ATOM 771 C CA . GLU A 1 92 ? -1.277 15.32 -4.77 1 94.38 92 GLU A CA 1
ATOM 772 C C . GLU A 1 92 ? -2.244 15.117 -5.93 1 94.38 92 GLU A C 1
ATOM 774 O O . GLU A 1 92 ? -3.281 15.781 -6.004 1 94.38 92 GLU A O 1
ATOM 779 N N . VAL A 1 93 ? -1.891 14.281 -6.77 1 94.19 93 VAL A N 1
ATOM 780 C CA . VAL A 1 93 ? -2.75 13.984 -7.91 1 94.19 93 VAL A CA 1
ATOM 781 C C . VAL A 1 93 ? -4.07 13.391 -7.426 1 94.19 93 VAL A C 1
ATOM 783 O O . VAL A 1 93 ? -5.145 13.812 -7.852 1 94.19 93 VAL A O 1
ATOM 786 N N . VAL A 1 94 ? -3.975 12.438 -6.574 1 91.75 94 VAL A N 1
ATOM 787 C CA . VAL A 1 94 ? -5.16 11.773 -6.051 1 91.75 94 VAL A CA 1
ATOM 788 C C . VAL A 1 94 ? -6.043 12.781 -5.32 1 91.75 94 VAL A C 1
ATOM 790 O O . VAL A 1 94 ? -7.266 12.781 -5.484 1 91.75 94 VAL A O 1
ATOM 793 N N . LYS A 1 95 ? -5.418 13.523 -4.504 1 91.31 95 LYS A N 1
ATOM 794 C CA . LYS A 1 95 ? -6.141 14.555 -3.768 1 91.31 95 LYS A CA 1
ATOM 795 C C . LYS A 1 95 ? -6.891 15.484 -4.719 1 91.31 95 LYS A C 1
ATOM 797 O O . LYS A 1 95 ? -8.055 15.812 -4.48 1 91.31 95 LYS A O 1
ATOM 802 N N . ARG A 1 96 ? -6.223 15.883 -5.754 1 93.19 96 ARG A N 1
ATOM 803 C CA . ARG A 1 96 ? -6.836 16.781 -6.734 1 93.19 96 ARG A CA 1
ATOM 804 C C . ARG A 1 96 ? -8.016 16.094 -7.426 1 93.19 96 ARG A C 1
ATOM 806 O O . ARG A 1 96 ? -9.047 16.734 -7.656 1 93.19 96 ARG A O 1
ATOM 813 N N . LEU A 1 97 ? -7.867 14.914 -7.777 1 92.25 97 LEU A N 1
ATOM 814 C CA . LEU A 1 97 ? -8.938 14.156 -8.422 1 92.25 97 LEU A CA 1
ATOM 815 C C . LEU A 1 97 ? -10.148 14.031 -7.5 1 92.25 97 LEU A C 1
ATOM 817 O O . LEU A 1 97 ? -11.289 14.125 -7.953 1 92.25 97 LEU A O 1
ATOM 821 N N . LYS A 1 98 ? -9.812 13.836 -6.281 1 90.5 98 LYS A N 1
ATOM 822 C CA . LYS A 1 98 ? -10.898 13.734 -5.309 1 90.5 98 LYS A CA 1
ATOM 823 C C . LYS A 1 98 ? -11.648 15.062 -5.176 1 90.5 98 LYS A C 1
ATOM 825 O O . LYS A 1 98 ? -12.875 15.086 -5.078 1 90.5 98 LYS A O 1
ATOM 830 N N . ASP A 1 99 ? -10.867 16.062 -5.117 1 91.25 99 ASP A N 1
ATOM 831 C CA . ASP A 1 99 ? -11.469 17.391 -5.039 1 91.25 99 ASP A CA 1
ATOM 832 C C . ASP A 1 99 ? -12.367 17.656 -6.242 1 91.25 99 ASP A C 1
ATOM 834 O O . ASP A 1 99 ? -13.469 18.188 -6.098 1 91.25 99 ASP A O 1
ATOM 838 N N . ILE A 1 100 ? -11.945 17.328 -7.41 1 93.25 100 ILE A N 1
ATOM 839 C CA . ILE A 1 100 ? -12.695 17.516 -8.648 1 93.25 100 ILE A CA 1
ATOM 840 C C . ILE A 1 100 ? -13.969 16.672 -8.602 1 93.25 100 ILE A C 1
ATOM 842 O O . ILE A 1 100 ? -15.047 17.141 -8.961 1 93.25 100 ILE A O 1
ATOM 846 N N . LYS A 1 101 ? -13.812 15.492 -8.234 1 91.62 101 LYS A N 1
ATOM 847 C CA . LYS A 1 101 ? -14.969 14.602 -8.133 1 91.62 101 LYS A CA 1
ATOM 848 C C . LYS A 1 101 ? -16.031 15.188 -7.211 1 91.62 101 LYS A C 1
ATOM 850 O O . LYS A 1 101 ? -17.219 15.18 -7.543 1 91.62 101 LYS A O 1
ATOM 855 N N . GLU A 1 102 ? -15.578 15.602 -6.07 1 91.25 102 GLU A N 1
ATOM 856 C CA . GLU A 1 102 ? -16.5 16.188 -5.105 1 91.25 102 GLU A CA 1
ATOM 857 C C . GLU A 1 102 ? -17.203 17.406 -5.688 1 91.25 102 GLU A C 1
ATOM 859 O O . GLU A 1 102 ? -18.391 17.625 -5.453 1 91.25 102 GLU A O 1
ATOM 864 N N . MET A 1 103 ? -16.438 18.188 -6.43 1 92.31 103 MET A N 1
ATOM 865 C CA . MET A 1 103 ? -17.016 19.375 -7.074 1 92.31 103 MET A CA 1
ATOM 866 C C . MET A 1 103 ? -18.062 18.969 -8.102 1 92.31 103 MET A C 1
ATOM 868 O O . MET A 1 103 ? -19.125 19.594 -8.188 1 92.31 103 MET A O 1
ATOM 872 N N . LEU A 1 104 ? -17.766 17.953 -8.859 1 92.75 104 LEU A N 1
ATOM 873 C CA . LEU A 1 104 ? -18.672 17.469 -9.891 1 92.75 104 LEU A CA 1
ATOM 874 C C . LEU A 1 104 ? -19.953 16.922 -9.273 1 92.75 104 LEU A C 1
ATOM 876 O O . LEU A 1 104 ? -21.047 17.125 -9.805 1 92.75 104 LEU A O 1
ATOM 880 N N . ILE A 1 105 ? -19.875 16.297 -8.242 1 93 105 ILE A N 1
ATOM 881 C CA . ILE A 1 105 ? -21.031 15.742 -7.535 1 93 105 ILE A CA 1
ATOM 882 C C . ILE A 1 105 ? -21.891 16.875 -6.996 1 93 105 ILE A C 1
ATOM 884 O O . ILE A 1 105 ? -23.125 16.828 -7.094 1 93 105 ILE A O 1
ATOM 888 N N . ASP A 1 106 ? -21.188 17.875 -6.418 1 90.44 106 ASP A N 1
ATOM 889 C CA . ASP A 1 106 ? -21.906 19.031 -5.895 1 90.44 106 ASP A CA 1
ATOM 890 C C . ASP A 1 106 ? -22.688 19.734 -6.996 1 90.44 106 ASP A C 1
ATOM 892 O O . ASP A 1 106 ? -23.812 20.188 -6.777 1 90.44 106 ASP A O 1
ATOM 896 N N . ILE A 1 107 ? -22.125 19.875 -8.125 1 90.69 107 ILE A N 1
ATOM 897 C CA . ILE A 1 107 ? -22.75 20.531 -9.266 1 90.69 107 ILE A CA 1
ATOM 898 C C . ILE A 1 107 ? -23.938 19.688 -9.742 1 90.69 107 ILE A C 1
ATOM 900 O O . ILE A 1 107 ? -25 20.234 -10.078 1 90.69 107 ILE A O 1
ATOM 904 N N . LYS A 1 108 ? -23.75 18.438 -9.734 1 89.56 108 LYS A N 1
ATOM 905 C CA . LYS A 1 108 ? -24.828 17.547 -10.164 1 89.56 108 LYS A CA 1
ATOM 906 C C . LYS A 1 108 ? -26 17.594 -9.188 1 89.56 108 LYS A C 1
ATOM 908 O O . LYS A 1 108 ? -27.156 17.578 -9.609 1 89.56 108 LYS A O 1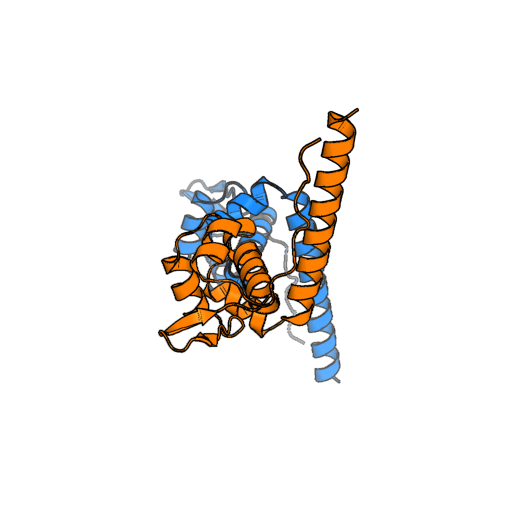
ATOM 913 N N . GLU A 1 109 ? -25.641 17.547 -8.016 1 87.38 109 GLU A N 1
ATOM 914 C CA . GLU A 1 109 ? -26.688 17.562 -7 1 87.38 109 GLU A CA 1
ATOM 915 C C . GLU A 1 109 ? -27.312 18.953 -6.859 1 87.38 109 GLU A C 1
ATOM 917 O O . GLU A 1 109 ? -28.438 19.078 -6.391 1 87.38 109 GLU A O 1
ATOM 922 N N . GLY A 1 110 ? -26.5 19.938 -6.949 1 76.5 110 GLY A N 1
ATOM 923 C CA . GLY A 1 110 ? -27.062 21.281 -6.918 1 76.5 110 GLY A CA 1
ATOM 924 C C . GLY A 1 110 ? -27.828 21.641 -8.18 1 76.5 110 GLY A C 1
ATOM 925 O O . GLY A 1 110 ? -28.484 22.688 -8.242 1 76.5 110 GLY A O 1
ATOM 926 N N . MET A 1 111 ? -27.562 20.875 -9.211 1 55.66 111 MET A N 1
ATOM 927 C CA . MET A 1 111 ? -28.484 21.094 -10.32 1 55.66 111 MET A CA 1
ATOM 928 C C . MET A 1 111 ? -29.797 20.344 -10.102 1 55.66 111 MET A C 1
ATOM 930 O O . MET A 1 111 ? -29.781 19.188 -9.656 1 55.66 111 MET A O 1
ATOM 934 N N . MET B 1 1 ? 28.5 -25.078 -22.078 1 38.72 1 MET B N 1
A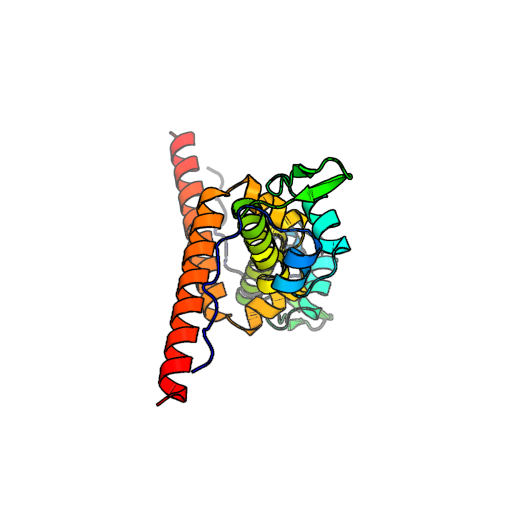TOM 935 C CA . MET B 1 1 ? 27.578 -24.094 -21.531 1 38.72 1 MET B CA 1
ATOM 936 C C . MET B 1 1 ? 26.375 -24.75 -20.891 1 38.72 1 MET B C 1
ATOM 938 O O . MET B 1 1 ? 25.781 -25.672 -21.469 1 38.72 1 MET B O 1
ATOM 942 N N . PRO B 1 2 ? 26.156 -24.797 -19.625 1 42.28 2 PRO B N 1
ATOM 943 C CA . PRO B 1 2 ? 25.141 -25.703 -19.078 1 42.28 2 PRO B CA 1
ATOM 944 C C . PRO B 1 2 ? 23.75 -25.438 -19.641 1 42.28 2 PRO B C 1
ATOM 946 O O . PRO B 1 2 ? 23.453 -24.312 -20.047 1 42.28 2 PRO B O 1
ATOM 949 N N . TYR B 1 3 ? 23.109 -26.422 -20.312 1 39.69 3 TYR B N 1
ATOM 950 C CA . TYR B 1 3 ? 21.75 -26.375 -20.844 1 39.69 3 TYR B CA 1
ATOM 951 C C . TYR B 1 3 ? 20.797 -25.719 -19.859 1 39.69 3 TYR B C 1
ATOM 953 O O . TYR B 1 3 ? 20.562 -26.234 -18.766 1 39.69 3 TYR B O 1
ATOM 961 N N . LYS B 1 4 ? 20.828 -24.391 -19.719 1 53.03 4 LYS B N 1
ATOM 962 C CA . LYS B 1 4 ? 19.75 -23.828 -18.922 1 53.03 4 LYS B CA 1
ATOM 963 C C . LYS B 1 4 ? 18.406 -24.484 -19.266 1 53.03 4 LYS B C 1
ATOM 965 O O . LYS B 1 4 ? 17.984 -24.469 -20.422 1 53.03 4 LYS B O 1
ATOM 970 N N . GLU B 1 5 ? 18.031 -25.578 -18.734 1 48.53 5 GLU B N 1
ATOM 971 C CA . GLU B 1 5 ? 16.781 -26.297 -18.969 1 48.53 5 GLU B CA 1
ATOM 972 C C . GLU B 1 5 ? 15.641 -25.312 -19.234 1 48.53 5 GLU B C 1
ATOM 974 O O . GLU B 1 5 ? 15.523 -24.297 -18.562 1 48.53 5 GLU B O 1
ATOM 979 N N . PRO B 1 6 ? 14.945 -25.422 -20.297 1 51.19 6 PRO B N 1
ATOM 980 C CA . PRO B 1 6 ? 13.836 -24.516 -20.625 1 51.19 6 PRO B CA 1
ATOM 981 C C . PRO B 1 6 ? 12.812 -24.391 -19.5 1 51.19 6 PRO B C 1
ATOM 983 O O . PRO B 1 6 ? 12.633 -25.312 -18.719 1 51.19 6 PRO B O 1
ATOM 986 N N . VAL B 1 7 ? 12.719 -23.281 -18.906 1 54.06 7 VAL B N 1
ATOM 987 C CA . VAL B 1 7 ? 11.695 -23.078 -17.891 1 54.06 7 VAL B CA 1
ATOM 988 C C . VAL B 1 7 ? 10.367 -23.672 -18.359 1 54.06 7 VAL B C 1
ATOM 990 O O . VAL B 1 7 ? 9.766 -23.188 -19.312 1 54.06 7 VAL B O 1
ATOM 993 N N . ILE B 1 8 ? 10.148 -24.953 -18.516 1 54.16 8 ILE B N 1
ATOM 994 C CA . ILE B 1 8 ? 8.914 -25.656 -18.875 1 54.16 8 ILE B CA 1
ATOM 995 C C . ILE B 1 8 ? 7.758 -25.125 -18.031 1 54.16 8 ILE B C 1
ATOM 997 O O . ILE B 1 8 ? 7.82 -25.141 -16.797 1 54.16 8 ILE B O 1
ATOM 1001 N N . GLU B 1 9 ? 6.98 -24.297 -18.672 1 64.5 9 GLU B N 1
ATOM 1002 C CA . GLU B 1 9 ? 5.762 -23.844 -18.016 1 64.5 9 GLU B CA 1
ATOM 1003 C C . GLU B 1 9 ? 4.891 -25.016 -17.578 1 64.5 9 GLU B C 1
ATOM 1005 O O . GLU B 1 9 ? 4.379 -25.766 -18.406 1 64.5 9 GLU B O 1
ATOM 1010 N N . LYS B 1 10 ? 5.176 -25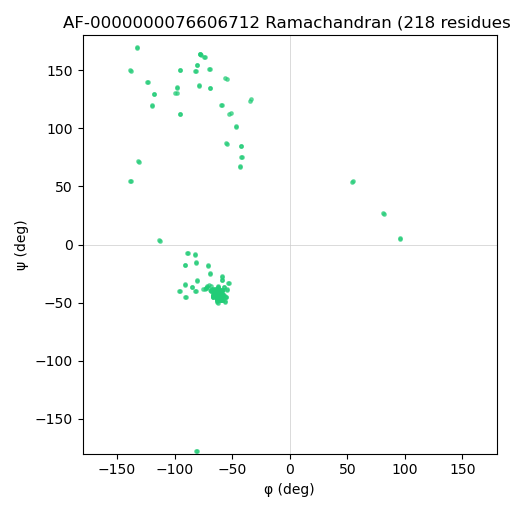.484 -16.406 1 82.88 10 LYS B N 1
ATOM 1011 C CA . LYS B 1 10 ? 4.387 -26.562 -15.812 1 82.88 10 LYS B CA 1
ATOM 1012 C C . LYS B 1 10 ? 2.91 -26.172 -15.734 1 82.88 10 LYS B C 1
ATOM 1014 O O . LYS B 1 10 ? 2.574 -25 -15.633 1 82.88 10 LYS B O 1
ATOM 1019 N N . LEU B 1 11 ? 2.057 -27.188 -15.961 1 90.38 11 LEU B N 1
ATOM 1020 C CA . LEU B 1 11 ? 0.619 -26.969 -15.852 1 90.38 11 LEU B CA 1
ATOM 1021 C C . LEU B 1 11 ? 0.214 -26.75 -14.398 1 90.38 11 LEU B C 1
ATOM 1023 O O . LEU B 1 11 ? -0.704 -25.969 -14.117 1 90.38 11 LEU B O 1
ATOM 1027 N N . TYR B 1 12 ? 0.957 -27.5 -13.523 1 94.81 12 TYR B N 1
ATOM 1028 C CA . TYR B 1 12 ? 0.649 -27.391 -12.102 1 94.81 12 TYR B CA 1
ATOM 1029 C C . TYR B 1 12 ? 1.925 -27.344 -11.273 1 94.81 12 TYR B C 1
ATOM 1031 O O . TYR B 1 12 ? 2.961 -27.875 -11.68 1 94.81 12 TYR B O 1
ATOM 1039 N N . TYR B 1 13 ? 1.777 -26.641 -10.148 1 96.69 13 TYR B N 1
ATOM 1040 C CA . TYR B 1 13 ? 2.852 -26.531 -9.172 1 96.69 13 TYR B CA 1
ATOM 1041 C C . TYR B 1 13 ? 2.383 -27 -7.797 1 96.69 13 TYR B C 1
ATOM 1043 O O . TYR B 1 13 ? 1.257 -26.719 -7.387 1 96.69 13 TYR B O 1
ATOM 1051 N N . THR B 1 14 ? 3.27 -27.688 -7.16 1 96.38 14 THR B N 1
ATOM 1052 C CA . THR B 1 14 ? 2.967 -28.062 -5.781 1 96.38 14 THR B CA 1
ATOM 1053 C C . THR B 1 14 ? 3.189 -26.891 -4.84 1 96.38 14 THR B C 1
ATOM 1055 O O . THR B 1 14 ? 3.855 -25.906 -5.203 1 96.38 14 THR B O 1
ATOM 1058 N N . ILE B 1 15 ? 2.623 -27.062 -3.643 1 96.88 15 ILE B N 1
ATOM 1059 C CA . ILE B 1 15 ? 2.783 -25.984 -2.664 1 96.88 15 ILE B CA 1
ATOM 1060 C C . ILE B 1 15 ? 4.262 -25.812 -2.336 1 96.88 15 ILE B C 1
ATOM 1062 O O . ILE B 1 15 ? 4.715 -24.688 -2.088 1 96.88 15 ILE B O 1
ATOM 1066 N N . GLY B 1 16 ? 5.02 -26.906 -2.26 1 97.31 16 GLY B N 1
ATOM 1067 C CA . GLY B 1 16 ? 6.449 -26.828 -2.014 1 97.31 16 GLY B CA 1
ATOM 1068 C C . GLY B 1 16 ? 7.203 -26.062 -3.078 1 97.31 16 GLY B C 1
ATOM 1069 O O . GLY B 1 16 ? 8.094 -25.266 -2.762 1 97.31 16 GLY B O 1
ATOM 1070 N N . GLU B 1 17 ? 6.832 -26.25 -4.293 1 96.94 17 GLU B N 1
ATOM 1071 C CA . GLU B 1 17 ? 7.453 -25.531 -5.402 1 96.94 17 GLU B CA 1
ATOM 1072 C C . GLU B 1 17 ? 7.164 -24.031 -5.32 1 96.94 17 GLU B C 1
ATOM 1074 O O . GLU B 1 17 ? 8.062 -23.203 -5.5 1 96.94 17 GLU B O 1
ATOM 1079 N N . VAL B 1 18 ? 5.891 -23.75 -5.016 1 97.56 18 VAL B N 1
ATOM 1080 C CA . VAL B 1 18 ? 5.508 -22.359 -4.898 1 97.56 18 VAL B CA 1
ATOM 1081 C C . VAL B 1 18 ? 6.273 -21.703 -3.75 1 97.56 18 VAL B C 1
ATOM 1083 O O . VAL B 1 18 ? 6.777 -20.578 -3.889 1 97.56 18 VAL B O 1
ATOM 1086 N N . ALA B 1 19 ? 6.406 -22.375 -2.674 1 98.25 19 ALA B N 1
ATOM 1087 C CA . ALA B 1 19 ? 7.129 -21.875 -1.508 1 98.25 19 ALA B CA 1
ATOM 1088 C C . ALA B 1 19 ? 8.578 -21.562 -1.857 1 98.25 19 ALA B C 1
ATOM 1090 O O . ALA B 1 19 ? 9.109 -20.516 -1.465 1 98.25 19 ALA B O 1
ATOM 1091 N N . LYS B 1 20 ? 9.172 -22.406 -2.613 1 97.44 20 LYS B N 1
ATOM 1092 C CA . LYS B 1 20 ? 10.562 -22.219 -3.025 1 97.44 20 LYS B CA 1
ATOM 1093 C C . LYS B 1 20 ? 10.711 -21.016 -3.941 1 97.44 20 LYS B C 1
ATOM 1095 O O . LYS B 1 20 ? 11.68 -20.266 -3.834 1 97.44 20 LYS B O 1
ATOM 1100 N N . MET B 1 21 ? 9.789 -20.828 -4.809 1 96.06 21 MET B N 1
ATOM 1101 C CA . MET B 1 21 ? 9.812 -19.719 -5.77 1 96.06 21 MET B CA 1
ATOM 1102 C C . MET B 1 21 ? 9.906 -18.375 -5.055 1 96.06 21 MET B C 1
ATOM 1104 O O . MET B 1 21 ? 10.57 -17.453 -5.535 1 96.06 21 MET B O 1
ATOM 1108 N N . PHE B 1 22 ? 9.242 -18.234 -3.889 1 96.88 22 PHE B N 1
ATOM 1109 C CA . PHE B 1 22 ? 9.125 -16.938 -3.215 1 96.88 22 PHE B CA 1
ATOM 1110 C C . PHE B 1 22 ? 9.883 -16.953 -1.896 1 96.88 22 PHE B C 1
ATOM 1112 O O . PHE B 1 22 ? 9.836 -15.984 -1.14 1 96.88 22 PHE B O 1
ATOM 1119 N N . ASN B 1 23 ? 10.539 -18.047 -1.666 1 97.94 23 ASN B N 1
ATOM 1120 C CA . ASN B 1 23 ? 11.32 -18.203 -0.447 1 97.94 23 ASN B CA 1
ATOM 1121 C C . ASN B 1 23 ? 10.484 -17.938 0.799 1 97.94 23 ASN B C 1
ATOM 1123 O O . ASN B 1 23 ? 10.859 -17.141 1.647 1 97.94 23 ASN B O 1
ATOM 1127 N N . VAL B 1 24 ? 9.359 -18.656 0.885 1 98.31 24 VAL B N 1
ATOM 1128 C CA . VAL B 1 24 ? 8.461 -18.547 2.031 1 98.31 24 VAL B CA 1
ATOM 1129 C C . VAL B 1 24 ? 8.094 -19.953 2.521 1 98.31 24 VAL B C 1
ATOM 1131 O O . VAL B 1 24 ? 8.367 -20.938 1.844 1 98.31 24 VAL B O 1
ATOM 1134 N N . ASN B 1 25 ? 7.453 -19.969 3.705 1 98.06 25 ASN B N 1
ATOM 1135 C CA . ASN B 1 25 ? 6.965 -21.234 4.246 1 98.06 25 ASN B CA 1
ATOM 1136 C C . ASN B 1 25 ? 5.625 -21.625 3.631 1 98.06 25 ASN B C 1
ATOM 1138 O O . ASN B 1 25 ? 4.828 -20.766 3.262 1 98.06 25 ASN B O 1
ATOM 1142 N N . THR B 1 26 ? 5.43 -22.984 3.541 1 97.88 26 THR B N 1
ATOM 1143 C CA . THR B 1 26 ? 4.176 -23.484 2.984 1 97.88 26 THR B CA 1
ATOM 1144 C C . THR B 1 26 ? 2.986 -22.984 3.799 1 97.88 26 THR B C 1
ATOM 1146 O O . THR B 1 26 ? 1.894 -22.797 3.26 1 97.88 26 THR B O 1
ATOM 1149 N N . SER B 1 27 ? 3.225 -22.781 5.066 1 97.94 27 SER B N 1
ATOM 1150 C CA . SER B 1 27 ? 2.16 -22.312 5.945 1 97.94 27 SER B CA 1
ATOM 1151 C C . SER B 1 27 ? 1.652 -20.938 5.512 1 97.94 27 SER B C 1
ATOM 1153 O O . SER B 1 27 ? 0.454 -20.672 5.59 1 97.94 27 SER B O 1
ATOM 1155 N N . LEU B 1 28 ? 2.521 -20.125 5.043 1 98.19 28 LEU B N 1
ATOM 1156 C CA . LEU B 1 28 ? 2.143 -18.797 4.582 1 98.19 28 LEU B CA 1
ATOM 1157 C C . LEU B 1 28 ? 1.224 -18.891 3.367 1 98.19 28 LEU B C 1
ATOM 1159 O O . LEU B 1 28 ? 0.231 -18.156 3.281 1 98.19 28 LEU B O 1
ATOM 1163 N N . ILE B 1 29 ? 1.546 -19.781 2.459 1 98.19 29 ILE B N 1
ATOM 1164 C CA . ILE B 1 29 ? 0.756 -19.984 1.247 1 98.19 29 ILE B CA 1
ATOM 1165 C C . ILE B 1 29 ? -0.641 -20.469 1.614 1 98.19 29 ILE B C 1
ATOM 1167 O O . ILE B 1 29 ? -1.641 -19.984 1.091 1 98.19 29 ILE B O 1
ATOM 1171 N N . ARG B 1 30 ? -0.662 -21.422 2.559 1 97 30 ARG B N 1
ATOM 1172 C CA . ARG B 1 30 ? -1.948 -21.922 3.023 1 97 30 ARG B CA 1
ATOM 1173 C C . ARG B 1 30 ? -2.779 -20.812 3.658 1 97 30 ARG B C 1
ATOM 1175 O O . ARG B 1 30 ? -3.982 -20.719 3.41 1 97 30 ARG B O 1
ATOM 1182 N N . PHE B 1 31 ? -2.127 -20.078 4.453 1 97.81 31 PHE B N 1
ATOM 1183 C CA . PHE B 1 31 ? -2.809 -18.984 5.141 1 97.81 31 PHE B CA 1
ATOM 1184 C C . PHE B 1 31 ? -3.383 -17.984 4.141 1 97.81 31 PHE B C 1
ATOM 1186 O O . PHE B 1 31 ? -4.543 -17.594 4.254 1 97.81 31 PHE B O 1
ATOM 1193 N N . TRP B 1 32 ? -2.58 -17.641 3.121 1 97.81 32 TRP B N 1
ATOM 1194 C CA . TRP B 1 32 ? -3.018 -16.656 2.141 1 97.81 32 TRP B CA 1
ATOM 1195 C C . TRP B 1 32 ? -4.105 -17.234 1.237 1 97.81 32 TRP B C 1
ATOM 1197 O O . TRP B 1 32 ? -4.984 -16.5 0.771 1 97.81 32 TRP B O 1
ATOM 1207 N N . GLU B 1 33 ? -4.016 -18.484 0.915 1 96.38 33 GLU B N 1
ATOM 1208 C CA . GLU B 1 33 ? -5.094 -19.141 0.187 1 96.38 33 GLU B CA 1
ATOM 1209 C C . GLU B 1 33 ? -6.426 -18.984 0.91 1 96.38 33 GLU B C 1
ATOM 1211 O O . GLU B 1 33 ? -7.461 -18.781 0.275 1 96.38 33 GLU B O 1
ATOM 1216 N N . LYS B 1 34 ? -6.41 -19.047 2.215 1 95.38 34 LYS B N 1
ATOM 1217 C CA . LYS B 1 34 ? -7.617 -18.906 3.023 1 95.38 34 LYS B CA 1
ATOM 1218 C C . LYS B 1 34 ? -8.102 -17.469 3.047 1 95.38 34 LYS B C 1
ATOM 1220 O O . LYS B 1 34 ? -9.305 -17.203 3.029 1 95.38 34 LYS B O 1
ATOM 1225 N N . GLU B 1 35 ? -7.148 -16.547 3.084 1 95.56 35 GLU B N 1
ATOM 1226 C CA . GLU B 1 35 ? -7.461 -15.133 3.246 1 95.56 35 GLU B CA 1
ATOM 1227 C C . GLU B 1 35 ? -7.887 -14.508 1.922 1 95.56 35 GLU B C 1
ATOM 1229 O O . GLU B 1 35 ? -8.648 -13.539 1.903 1 95.56 35 GLU B O 1
ATOM 1234 N N . PHE B 1 36 ? -7.344 -15.023 0.842 1 97.25 36 PHE B N 1
ATOM 1235 C CA . PHE B 1 36 ? -7.574 -14.43 -0.467 1 97.25 36 PHE B CA 1
ATOM 1236 C C . PHE B 1 36 ? -8.289 -15.406 -1.389 1 97.25 36 PHE B C 1
ATOM 1238 O O . PHE B 1 36 ? -7.77 -16.484 -1.69 1 97.25 36 PHE B O 1
ATOM 1245 N N . ASN B 1 37 ? -9.367 -14.977 -2.014 1 94.69 37 ASN B N 1
ATOM 1246 C CA . ASN B 1 37 ? -10.188 -15.867 -2.834 1 94.69 37 ASN B CA 1
ATOM 1247 C C . ASN B 1 37 ? -9.609 -16.031 -4.234 1 94.69 37 ASN B C 1
ATOM 1249 O O . ASN B 1 37 ? -10.031 -16.906 -4.992 1 94.69 37 ASN B O 1
ATOM 1253 N N . ILE B 1 38 ? -8.648 -15.242 -4.496 1 94.94 38 ILE B N 1
ATOM 1254 C CA . ILE B 1 38 ? -8.125 -15.25 -5.859 1 94.94 38 ILE B CA 1
ATOM 1255 C C . ILE B 1 38 ? -7.16 -16.422 -6.035 1 94.94 38 ILE B C 1
ATOM 1257 O O . ILE B 1 38 ? -6.766 -16.734 -7.16 1 94.94 38 ILE B O 1
ATOM 1261 N N . ILE B 1 39 ? -6.703 -17.031 -4.945 1 96.25 39 ILE B N 1
ATOM 1262 C CA . ILE B 1 39 ? -5.902 -18.234 -4.992 1 96.25 39 ILE B CA 1
ATOM 1263 C C . ILE B 1 39 ? -6.805 -19.453 -4.809 1 96.25 39 ILE B C 1
ATOM 1265 O O . ILE B 1 39 ? -7.363 -19.672 -3.73 1 96.25 39 ILE B O 1
ATOM 1269 N N . LYS B 1 40 ? -6.875 -20.188 -5.906 1 95.38 40 LYS B N 1
ATOM 1270 C CA . LYS B 1 40 ? -7.797 -21.312 -5.883 1 95.38 40 LYS B CA 1
ATOM 1271 C C . LYS B 1 40 ? -7.121 -22.594 -6.379 1 95.38 40 LYS B C 1
ATOM 1273 O O . LYS B 1 40 ? -7.488 -23.125 -7.422 1 95.38 40 LYS B O 1
ATOM 1278 N N . PRO B 1 41 ? -6.238 -23.109 -5.57 1 96.56 41 PRO B N 1
ATOM 1279 C CA . PRO B 1 41 ? -5.582 -24.359 -5.977 1 96.56 41 PRO B CA 1
ATOM 1280 C C . PRO B 1 41 ? -6.523 -25.547 -5.961 1 96.56 41 PRO B C 1
ATOM 1282 O O . PRO B 1 41 ? -7.527 -25.547 -5.238 1 96.56 41 PRO B O 1
ATOM 1285 N N . HIS B 1 42 ? -6.223 -26.516 -6.832 1 94.62 42 HIS B N 1
ATOM 1286 C CA . HIS B 1 42 ? -6.984 -27.766 -6.809 1 94.62 42 HIS B CA 1
ATOM 1287 C C . HIS B 1 42 ? -6.27 -28.828 -5.98 1 94.62 42 HIS B C 1
ATOM 1289 O O . HIS B 1 42 ? -5.051 -28.766 -5.801 1 94.62 42 HIS B O 1
ATOM 1295 N N . LYS B 1 43 ? -7.078 -29.688 -5.41 1 93.19 43 LYS B N 1
ATOM 1296 C CA . LYS B 1 43 ? -6.488 -30.781 -4.648 1 93.19 43 LYS B CA 1
ATOM 1297 C C . LYS B 1 43 ? -6.418 -32.062 -5.48 1 93.19 43 LYS B C 1
ATOM 1299 O O . LYS B 1 43 ? -7.355 -32.375 -6.219 1 93.19 43 LYS B O 1
ATOM 1304 N N . ASN B 1 44 ? -5.301 -32.688 -5.402 1 92.5 44 ASN B N 1
ATOM 1305 C CA . ASN B 1 44 ? -5.223 -34 -6.07 1 92.5 44 ASN B CA 1
ATOM 1306 C C . ASN B 1 44 ? -5.844 -35.094 -5.227 1 92.5 44 ASN B C 1
ATOM 1308 O O . ASN B 1 44 ? -6.426 -34.844 -4.172 1 92.5 44 ASN B O 1
ATOM 1312 N N . LYS B 1 45 ? -5.773 -36.344 -5.746 1 93.06 45 LYS B N 1
ATOM 1313 C CA . LYS B 1 45 ? -6.414 -37.469 -5.082 1 93.06 45 LYS B CA 1
ATOM 1314 C C . LYS B 1 45 ? -5.887 -37.656 -3.66 1 93.06 45 LYS B C 1
ATOM 1316 O O . LYS B 1 45 ? -6.613 -38.125 -2.775 1 93.06 45 LYS B O 1
ATOM 1321 N N . LYS B 1 46 ? -4.641 -37.219 -3.477 1 94.69 46 LYS B N 1
ATOM 1322 C CA . LYS B 1 46 ? -3.998 -37.375 -2.176 1 94.69 46 LYS B CA 1
ATOM 1323 C C . LYS B 1 46 ? -4.273 -36.188 -1.279 1 94.69 46 LYS B C 1
ATOM 1325 O O . LYS B 1 46 ? -3.84 -36.156 -0.126 1 94.69 46 LYS B O 1
ATOM 1330 N N . GLY B 1 47 ? -4.879 -35.156 -1.768 1 92.69 47 GLY B N 1
ATOM 1331 C CA . GLY B 1 47 ? -5.227 -34 -0.984 1 92.69 47 GLY B CA 1
ATOM 1332 C C . GLY B 1 47 ? -4.195 -32.875 -1.078 1 92.69 47 GLY B C 1
ATOM 1333 O O . GLY B 1 47 ? -4.266 -31.906 -0.343 1 92.69 47 GLY B O 1
ATOM 1334 N N . ASN B 1 48 ? -3.215 -33.156 -1.948 1 93.94 48 ASN B N 1
ATOM 1335 C CA . ASN B 1 48 ? -2.172 -32.156 -2.107 1 93.94 48 ASN B CA 1
ATOM 1336 C C . ASN B 1 48 ? -2.633 -31 -2.998 1 93.94 48 ASN B C 1
ATOM 1338 O O . ASN B 1 48 ? -3.295 -31.219 -4.016 1 93.94 48 ASN B O 1
ATOM 1342 N N . ARG B 1 49 ? -2.334 -29.812 -2.602 1 96.31 49 ARG B N 1
ATOM 1343 C CA . ARG B 1 49 ? -2.691 -28.641 -3.402 1 96.31 49 ARG B CA 1
ATOM 1344 C C . ARG B 1 49 ? -1.867 -28.594 -4.684 1 96.31 49 ARG B C 1
ATOM 1346 O O . ARG B 1 49 ? -0.652 -28.797 -4.656 1 96.31 49 ARG B O 1
ATOM 1353 N N . LEU B 1 50 ? -2.578 -28.328 -5.727 1 96.81 50 LEU B N 1
ATOM 1354 C CA . LEU B 1 50 ? -1.98 -28.078 -7.035 1 96.81 50 LEU B CA 1
ATOM 1355 C C . LEU B 1 50 ? -2.328 -26.672 -7.531 1 96.81 50 LEU B C 1
ATOM 1357 O O . LEU B 1 50 ? -3.504 -26.344 -7.691 1 96.81 50 LEU B O 1
ATOM 1361 N N . PHE B 1 51 ? -1.28 -25.906 -7.754 1 97.62 51 PHE B N 1
ATOM 1362 C CA . PHE B 1 51 ? -1.445 -24.516 -8.172 1 97.62 51 PHE B CA 1
ATOM 1363 C C . PHE B 1 51 ? -1.264 -24.391 -9.68 1 97.62 51 PHE B C 1
ATOM 1365 O O . PHE B 1 51 ? -0.292 -24.891 -10.242 1 97.62 51 PHE B O 1
ATOM 1372 N N . THR B 1 52 ? -2.232 -23.719 -10.336 1 96.69 52 THR B N 1
ATOM 1373 C CA . THR B 1 52 ? -2.066 -23.391 -11.75 1 96.69 52 THR B CA 1
ATOM 1374 C C . THR B 1 52 ? -1.117 -22.203 -11.922 1 96.69 52 THR B C 1
ATOM 1376 O O . THR B 1 52 ? -0.811 -21.5 -10.961 1 96.69 52 THR B O 1
ATOM 1379 N N . PRO B 1 53 ? -0.609 -22.016 -13.109 1 96.12 53 PRO B N 1
ATOM 1380 C CA . PRO B 1 53 ? 0.196 -20.812 -13.352 1 96.12 53 PRO B CA 1
ATOM 1381 C C . PRO B 1 53 ? -0.526 -19.531 -12.953 1 96.12 53 PRO B C 1
ATOM 1383 O O . PRO B 1 53 ? 0.101 -18.594 -12.438 1 96.12 53 PRO B O 1
ATOM 1386 N N . GLN B 1 54 ? -1.794 -19.531 -13.102 1 95.69 54 GLN B N 1
ATOM 1387 C CA . GLN B 1 54 ? -2.582 -18.375 -12.703 1 95.69 54 GLN B CA 1
ATOM 1388 C C . GLN B 1 54 ? -2.588 -18.203 -11.188 1 95.69 54 GLN B C 1
ATOM 1390 O O . GLN B 1 54 ? -2.514 -17.094 -10.68 1 95.69 54 GLN B O 1
ATOM 1395 N N . ASP B 1 55 ? -2.67 -19.297 -10.492 1 97.12 55 ASP B N 1
ATOM 1396 C CA . ASP B 1 55 ? -2.596 -19.25 -9.031 1 97.12 55 ASP B CA 1
ATOM 1397 C C . ASP B 1 55 ? -1.257 -18.688 -8.57 1 97.12 55 ASP B C 1
ATOM 1399 O O . ASP B 1 55 ? -1.206 -17.891 -7.621 1 97.12 55 ASP B O 1
ATOM 1403 N N . VAL B 1 56 ? -0.269 -19.062 -9.25 1 96.94 56 VAL B N 1
ATOM 1404 C CA . VAL B 1 56 ? 1.072 -18.609 -8.898 1 96.94 56 VAL B CA 1
ATOM 1405 C C . VAL B 1 56 ? 1.193 -17.109 -9.148 1 96.94 56 VAL B C 1
ATOM 1407 O O . VAL B 1 56 ? 1.771 -16.391 -8.336 1 96.94 56 VAL B O 1
ATOM 1410 N N . GLU B 1 57 ? 0.6 -16.672 -10.195 1 95.88 57 GLU B N 1
ATOM 1411 C CA . GLU B 1 57 ? 0.601 -15.234 -10.5 1 95.88 57 GLU B CA 1
ATOM 1412 C C . GLU B 1 57 ? -0.188 -14.445 -9.461 1 95.88 57 GLU B C 1
ATOM 1414 O O . GLU B 1 57 ? 0.229 -13.359 -9.047 1 95.88 57 GLU B O 1
ATOM 1419 N N . ASN B 1 58 ? -1.291 -15.023 -9.086 1 96.94 58 ASN B N 1
ATOM 1420 C CA . ASN B 1 58 ? -2.098 -14.383 -8.055 1 96.94 58 ASN B CA 1
ATOM 1421 C C . ASN B 1 58 ? -1.341 -14.289 -6.73 1 96.94 58 ASN B C 1
ATOM 1423 O O . ASN B 1 58 ? -1.412 -13.273 -6.039 1 96.94 58 ASN B O 1
ATOM 1427 N N . PHE B 1 59 ? -0.662 -15.352 -6.461 1 97.75 59 PHE B N 1
ATOM 1428 C CA . PHE B 1 59 ? 0.154 -15.328 -5.254 1 97.75 59 PHE B CA 1
ATOM 1429 C C . PHE B 1 59 ? 1.229 -14.25 -5.348 1 97.75 59 PHE B C 1
ATOM 1431 O O . PHE B 1 59 ? 1.485 -13.531 -4.379 1 97.75 59 PHE B O 1
ATOM 1438 N N . HIS B 1 60 ? 1.821 -14.156 -6.48 1 97.19 60 HIS B N 1
ATOM 1439 C CA . HIS B 1 60 ? 2.844 -13.141 -6.703 1 97.19 60 HIS B CA 1
ATOM 1440 C C . HIS B 1 60 ? 2.285 -11.742 -6.477 1 97.19 60 HIS B C 1
ATOM 1442 O O . HIS B 1 60 ? 2.957 -10.891 -5.887 1 97.19 60 HIS B O 1
ATOM 1448 N N . LEU B 1 61 ? 1.132 -11.555 -6.957 1 97.19 61 LEU B N 1
ATOM 1449 C CA . LEU B 1 61 ? 0.455 -10.273 -6.789 1 97.19 61 LEU B CA 1
ATOM 1450 C C . LEU B 1 61 ? 0.276 -9.938 -5.312 1 97.19 61 LEU B C 1
ATOM 1452 O O . LEU B 1 61 ? 0.595 -8.828 -4.883 1 97.19 61 LEU B O 1
ATOM 1456 N N . ILE B 1 62 ? -0.202 -10.891 -4.559 1 97.88 62 ILE B N 1
ATOM 1457 C CA . ILE B 1 62 ? -0.399 -10.703 -3.127 1 97.88 62 ILE B CA 1
ATOM 1458 C C . ILE B 1 62 ? 0.946 -10.453 -2.449 1 97.88 62 ILE B C 1
ATOM 1460 O O . ILE B 1 62 ? 1.067 -9.562 -1.603 1 97.88 62 ILE B O 1
ATOM 1464 N N . TYR B 1 63 ? 1.876 -11.242 -2.889 1 97.75 63 TYR B N 1
ATOM 1465 C CA . TYR B 1 63 ? 3.227 -11.094 -2.357 1 97.75 63 TYR B CA 1
ATOM 1466 C C . TYR B 1 63 ? 3.748 -9.68 -2.58 1 97.75 63 TYR B C 1
ATOM 1468 O O . TYR B 1 63 ? 4.301 -9.07 -1.665 1 97.75 63 TYR B O 1
ATOM 1476 N N . HIS B 1 64 ? 3.541 -9.164 -3.713 1 96.56 64 HIS B N 1
ATOM 1477 C CA . HIS B 1 64 ? 3.965 -7.812 -4.055 1 96.56 64 HIS B CA 1
ATOM 1478 C C . HIS B 1 64 ? 3.283 -6.781 -3.162 1 96.56 64 HIS B C 1
ATOM 1480 O O . HIS B 1 64 ? 3.943 -5.902 -2.604 1 96.56 64 HIS B O 1
ATOM 1486 N N . LEU B 1 65 ? 2.01 -6.887 -2.926 1 97.25 65 LEU B N 1
ATOM 1487 C CA . LEU B 1 65 ? 1.24 -5.926 -2.145 1 97.25 65 LEU B CA 1
ATOM 1488 C C . LEU B 1 65 ? 1.651 -5.965 -0.676 1 97.25 65 LEU B C 1
ATOM 1490 O O . LEU B 1 65 ? 1.824 -4.918 -0.046 1 97.25 65 LEU B O 1
ATOM 1494 N N . VAL B 1 66 ? 1.865 -7.148 -0.217 1 97.88 66 VAL B N 1
ATOM 1495 C CA . VAL B 1 66 ? 2.037 -7.324 1.221 1 97.88 66 VAL B CA 1
ATOM 1496 C C . VAL B 1 66 ? 3.518 -7.203 1.582 1 97.88 66 VAL B C 1
ATOM 1498 O O . VAL B 1 66 ? 3.881 -6.449 2.486 1 97.88 66 VAL B O 1
ATOM 1501 N N . LYS B 1 67 ? 4.402 -7.852 0.818 1 96.44 67 LYS B N 1
ATOM 1502 C CA . LYS B 1 67 ? 5.809 -7.945 1.205 1 96.44 67 LYS B CA 1
ATOM 1503 C C . LYS B 1 67 ? 6.617 -6.785 0.63 1 96.44 67 LYS B C 1
ATOM 1505 O O . LYS B 1 67 ? 7.578 -6.324 1.25 1 96.44 67 LYS B O 1
ATOM 1510 N N . GLU B 1 68 ? 6.242 -6.375 -0.521 1 93.88 68 GLU B N 1
ATOM 1511 C CA . GLU B 1 68 ? 7.027 -5.32 -1.155 1 93.88 68 GLU B CA 1
ATOM 1512 C C . GLU B 1 68 ? 6.426 -3.945 -0.885 1 93.88 68 GLU B C 1
ATOM 1514 O O . GLU B 1 68 ? 7.145 -2.998 -0.558 1 93.88 68 GLU B O 1
ATOM 1519 N N . LYS B 1 69 ? 5.121 -3.803 -0.909 1 94.31 69 LYS B N 1
ATOM 1520 C CA . LYS B 1 69 ? 4.469 -2.512 -0.718 1 94.31 69 LYS B CA 1
ATOM 1521 C C . LYS B 1 69 ? 4.141 -2.271 0.753 1 94.31 69 LYS B C 1
ATOM 1523 O O . LYS B 1 69 ? 3.824 -1.148 1.149 1 94.31 69 LYS B O 1
ATOM 1528 N N . GLY B 1 70 ? 4.156 -3.4 1.544 1 97.25 70 GLY B N 1
ATOM 1529 C CA . GLY B 1 70 ? 3.973 -3.246 2.979 1 97.25 70 GLY B CA 1
ATOM 1530 C C . GLY B 1 70 ? 2.518 -3.105 3.383 1 97.25 70 GLY B C 1
ATOM 1531 O O . GLY B 1 70 ? 2.205 -2.447 4.375 1 97.25 70 GLY B O 1
ATOM 1532 N N . MET B 1 71 ? 1.642 -3.625 2.65 1 97.88 71 MET B N 1
ATOM 1533 C CA . MET B 1 71 ? 0.221 -3.59 2.982 1 97.88 71 MET B CA 1
ATOM 1534 C C . MET B 1 71 ? -0.127 -4.676 3.996 1 97.88 71 MET B C 1
ATOM 1536 O O . MET B 1 71 ? 0.563 -5.695 4.082 1 97.88 71 MET B O 1
ATOM 1540 N N . THR B 1 72 ? -1.241 -4.379 4.766 1 97.69 72 THR B N 1
ATOM 1541 C CA . THR B 1 72 ? -1.818 -5.445 5.574 1 97.69 72 THR B CA 1
ATOM 1542 C C . THR B 1 72 ? -2.562 -6.445 4.691 1 97.69 72 THR B C 1
ATOM 1544 O O . THR B 1 72 ? -2.883 -6.148 3.539 1 97.69 72 THR B O 1
ATOM 1547 N N . LEU B 1 73 ? -2.805 -7.637 5.215 1 97.5 73 LEU B N 1
ATOM 1548 C CA . LEU B 1 73 ? -3.598 -8.617 4.477 1 97.5 73 LEU B CA 1
ATOM 1549 C C . LEU B 1 73 ? -4.98 -8.062 4.148 1 97.5 73 LEU B C 1
ATOM 1551 O O . LEU B 1 73 ? -5.473 -8.227 3.033 1 97.5 73 LEU B O 1
ATOM 1555 N N . LYS B 1 74 ? -5.496 -7.363 5.094 1 96.44 74 LYS B N 1
ATOM 1556 C CA . LYS B 1 74 ? -6.809 -6.758 4.891 1 96.44 74 LYS B CA 1
ATOM 1557 C C . LYS B 1 74 ? -6.75 -5.672 3.818 1 96.44 74 LYS B C 1
ATOM 1559 O O . LYS B 1 74 ? -7.629 -5.594 2.959 1 96.44 74 LYS B O 1
ATOM 1564 N N . GLY B 1 75 ? -5.742 -4.875 3.932 1 96.56 75 GLY B N 1
ATOM 1565 C CA . GLY B 1 75 ? -5.547 -3.852 2.92 1 96.56 75 GLY B CA 1
ATOM 1566 C C . GLY B 1 75 ? -5.383 -4.418 1.521 1 96.56 75 GLY B C 1
ATOM 1567 O O . GLY B 1 75 ? -5.977 -3.908 0.567 1 96.56 75 GLY B O 1
ATOM 1568 N N . ALA B 1 76 ? -4.594 -5.445 1.411 1 97.62 76 ALA B N 1
ATOM 1569 C CA . ALA B 1 76 ? -4.375 -6.098 0.123 1 97.62 76 ALA B CA 1
ATOM 1570 C C . ALA B 1 76 ? -5.668 -6.711 -0.409 1 97.62 76 ALA B C 1
ATOM 1572 O O . ALA B 1 76 ? -5.973 -6.594 -1.599 1 97.62 76 ALA B O 1
ATOM 1573 N N . GLU B 1 77 ? -6.359 -7.348 0.445 1 96.56 77 GLU B N 1
ATOM 1574 C CA . GLU B 1 77 ? -7.633 -7.949 0.053 1 96.56 77 GLU B CA 1
ATOM 1575 C C . GLU B 1 77 ? -8.609 -6.895 -0.464 1 96.56 77 GLU B C 1
ATOM 1577 O O . GLU B 1 77 ? -9.234 -7.082 -1.51 1 96.56 77 GLU B O 1
ATOM 1582 N N . LYS B 1 78 ? -8.727 -5.844 0.252 1 95.62 78 LYS B N 1
ATOM 1583 C CA . LYS B 1 78 ? -9.609 -4.75 -0.141 1 95.62 78 LYS B CA 1
ATOM 1584 C C . LYS B 1 78 ? -9.227 -4.199 -1.51 1 95.62 78 LYS B C 1
ATOM 1586 O O . LYS B 1 78 ? -10.094 -3.967 -2.357 1 95.62 78 LYS B O 1
ATOM 1591 N N . LYS B 1 79 ? -7.953 -3.957 -1.648 1 95.38 79 LYS B N 1
ATOM 1592 C CA . LYS B 1 79 ? -7.469 -3.428 -2.92 1 95.38 79 LYS B CA 1
ATOM 1593 C C . LYS B 1 79 ? -7.824 -4.359 -4.074 1 95.38 79 LYS B C 1
ATOM 1595 O O . LYS B 1 79 ? -8.25 -3.9 -5.137 1 95.38 79 LYS B O 1
ATOM 1600 N N . LEU B 1 80 ? -7.645 -5.621 -3.887 1 95.62 80 LEU B N 1
ATOM 1601 C CA . LEU B 1 80 ? -7.906 -6.609 -4.93 1 95.62 80 LEU B CA 1
ATOM 1602 C C . LEU B 1 80 ? -9.398 -6.73 -5.199 1 95.62 80 LEU B C 1
ATOM 1604 O O . LEU B 1 80 ? -9.812 -7.094 -6.305 1 95.62 80 LEU B O 1
ATOM 1608 N N . LYS B 1 81 ? -10.203 -6.383 -4.219 1 93.62 81 LYS B N 1
ATOM 1609 C CA . LYS B 1 81 ? -11.656 -6.434 -4.375 1 93.62 81 LYS B CA 1
ATOM 1610 C C . LYS B 1 81 ? -12.172 -5.188 -5.086 1 93.62 81 LYS B C 1
ATOM 1612 O O . LYS B 1 81 ? -13.062 -5.273 -5.938 1 93.62 81 LYS B O 1
ATOM 1617 N N . GLU B 1 82 ? -11.633 -4.074 -4.758 1 92.06 82 GLU B N 1
ATOM 1618 C CA . GLU B 1 82 ? -12.156 -2.801 -5.246 1 92.06 82 GLU B CA 1
ATOM 1619 C C . GLU B 1 82 ? -11.586 -2.455 -6.613 1 92.06 82 GLU B C 1
ATOM 1621 O O . GLU B 1 82 ? -12.25 -1.825 -7.438 1 92.06 82 GLU B O 1
ATOM 1626 N N . ASN B 1 83 ? -10.336 -2.777 -6.836 1 91.19 83 ASN B N 1
ATOM 1627 C CA . ASN B 1 83 ? -9.633 -2.369 -8.047 1 91.19 83 ASN B CA 1
ATOM 1628 C C . ASN B 1 83 ? -8.773 -3.5 -8.602 1 91.19 83 ASN B C 1
ATOM 1630 O O . ASN B 1 83 ? -7.598 -3.295 -8.914 1 91.19 83 ASN B O 1
ATOM 1634 N N . LYS B 1 84 ? -9.375 -4.602 -8.828 1 91.81 84 LYS B N 1
ATOM 1635 C CA . LYS B 1 84 ? -8.625 -5.793 -9.211 1 91.81 84 LYS B CA 1
ATOM 1636 C C . LYS B 1 84 ? -7.906 -5.59 -10.547 1 91.81 84 LYS B C 1
ATOM 1638 O O . LYS B 1 84 ? -6.699 -5.824 -10.648 1 91.81 84 LYS B O 1
ATOM 1643 N N . GLU B 1 85 ? -8.648 -5.117 -11.508 1 93.69 85 GLU B N 1
ATOM 1644 C CA . GLU B 1 85 ? -8.094 -4.988 -12.852 1 93.69 85 GLU B CA 1
ATOM 1645 C C . GLU B 1 85 ? -6.934 -3.996 -12.883 1 93.69 85 GLU B C 1
ATOM 1647 O O . GLU B 1 85 ? -5.891 -4.266 -13.484 1 93.69 85 GLU B O 1
ATOM 1652 N N . ASP B 1 86 ? -7.16 -2.889 -12.258 1 93.31 86 ASP B N 1
ATOM 1653 C CA . ASP B 1 86 ? -6.109 -1.878 -12.195 1 93.31 86 ASP B CA 1
ATOM 1654 C C . ASP B 1 86 ? -4.891 -2.398 -11.438 1 93.31 86 ASP B C 1
ATOM 1656 O O . ASP B 1 86 ? -3.752 -2.109 -11.812 1 93.31 86 ASP B O 1
ATOM 1660 N N . THR B 1 87 ? -5.176 -3.135 -10.398 1 94.69 87 THR B N 1
ATOM 1661 C CA . THR B 1 87 ? -4.098 -3.684 -9.586 1 94.69 87 THR B CA 1
ATOM 1662 C C . THR B 1 87 ? -3.264 -4.676 -10.391 1 94.69 87 THR B C 1
ATOM 1664 O O . THR B 1 87 ? -2.033 -4.641 -10.344 1 94.69 87 THR B O 1
ATOM 1667 N N . ILE B 1 88 ? -3.922 -5.457 -11.148 1 94.38 88 ILE B N 1
ATOM 1668 C CA . ILE B 1 88 ? -3.26 -6.453 -11.984 1 94.38 88 ILE B CA 1
ATOM 1669 C C . ILE B 1 88 ? -2.426 -5.754 -13.055 1 94.38 88 ILE B C 1
ATOM 1671 O O . ILE B 1 88 ? -1.27 -6.113 -13.289 1 94.38 88 ILE B O 1
ATOM 1675 N N . GLU B 1 89 ? -2.984 -4.762 -13.656 1 94.81 89 GLU B N 1
ATOM 1676 C CA . GLU B 1 89 ? -2.287 -4.039 -14.711 1 94.81 89 GLU B CA 1
ATOM 1677 C C . GLU B 1 89 ? -1.018 -3.373 -14.188 1 94.81 89 GLU B C 1
ATOM 1679 O O . GLU B 1 89 ? 0.038 -3.449 -14.82 1 94.81 89 GLU B O 1
ATOM 1684 N N . ASN B 1 90 ? -1.17 -2.721 -13.086 1 93.25 90 ASN B N 1
ATOM 1685 C CA . ASN B 1 90 ? -0.013 -2.074 -12.477 1 93.25 90 ASN B CA 1
ATOM 1686 C C . ASN B 1 90 ? 1.069 -3.088 -12.109 1 93.25 90 ASN B C 1
ATOM 1688 O O . ASN B 1 90 ? 2.258 -2.834 -12.312 1 93.25 90 ASN B O 1
ATOM 1692 N N . PHE B 1 91 ? 0.635 -4.188 -11.648 1 95.12 91 PHE B N 1
ATOM 1693 C CA . PHE B 1 91 ? 1.579 -5.234 -11.273 1 95.12 91 PHE B CA 1
ATOM 1694 C C . PHE B 1 91 ? 2.326 -5.754 -12.5 1 95.12 91 PHE B C 1
ATOM 1696 O O . PHE B 1 91 ? 3.541 -5.961 -12.445 1 95.12 91 PHE B O 1
ATOM 1703 N N . GLU B 1 92 ? 1.654 -5.934 -13.555 1 94.44 92 GLU B N 1
ATOM 1704 C CA . GLU B 1 92 ? 2.275 -6.422 -14.781 1 94.44 92 GLU B CA 1
ATOM 1705 C C . GLU B 1 92 ? 3.32 -5.441 -15.305 1 94.44 92 GLU B C 1
ATOM 1707 O O . GLU B 1 92 ? 4.379 -5.848 -15.781 1 94.44 92 GLU B O 1
ATOM 1712 N N . VAL B 1 93 ? 2.99 -4.238 -15.227 1 94.38 93 VAL B N 1
ATOM 171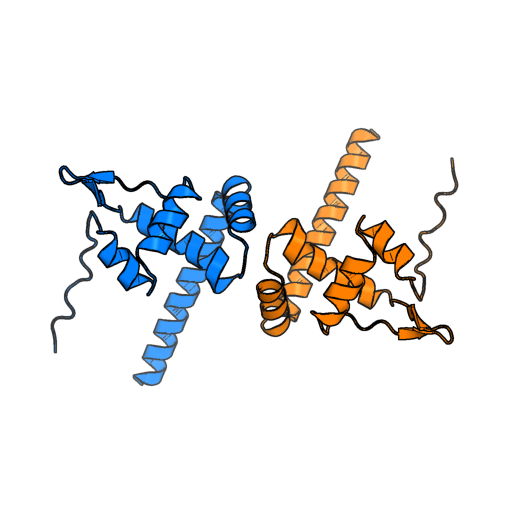3 C CA . VAL B 1 93 ? 3.924 -3.209 -15.672 1 94.38 93 VAL B CA 1
ATOM 1714 C C . VAL B 1 93 ? 5.184 -3.248 -14.812 1 94.38 93 VAL B C 1
ATOM 1716 O O . VAL B 1 93 ? 6.301 -3.238 -15.336 1 94.38 93 VAL B O 1
ATOM 1719 N N . VAL B 1 94 ? 5.004 -3.289 -13.539 1 91.94 94 VAL B N 1
ATOM 1720 C CA . VAL B 1 94 ? 6.125 -3.305 -12.609 1 91.94 94 VAL B CA 1
ATOM 1721 C C . VAL B 1 94 ? 6.977 -4.551 -12.852 1 91.94 94 VAL B C 1
ATOM 1723 O O . VAL B 1 94 ? 8.211 -4.473 -12.875 1 91.94 94 VAL B O 1
ATOM 1726 N N . LYS B 1 95 ? 6.328 -5.625 -12.945 1 91.56 95 LYS B N 1
ATOM 1727 C CA . LYS B 1 95 ? 7.02 -6.883 -13.211 1 91.56 95 LYS B CA 1
ATOM 1728 C C . LYS B 1 95 ? 7.867 -6.789 -14.477 1 91.56 95 LYS B C 1
ATOM 1730 O O . LYS B 1 95 ? 9.016 -7.23 -14.492 1 91.56 95 LYS B O 1
ATOM 1735 N N . ARG B 1 96 ? 7.293 -6.234 -15.484 1 93.38 96 ARG B N 1
ATOM 1736 C CA . ARG B 1 96 ? 8.008 -6.086 -16.75 1 93.38 96 ARG B CA 1
ATOM 1737 C C . ARG B 1 96 ? 9.219 -5.172 -16.594 1 93.38 96 ARG B C 1
ATOM 1739 O O . ARG B 1 96 ? 10.281 -5.445 -17.156 1 93.38 96 ARG B O 1
ATOM 1746 N N . LEU B 1 97 ? 9.055 -4.121 -15.93 1 92.44 97 LEU B N 1
ATOM 1747 C CA . LEU B 1 97 ? 10.156 -3.189 -15.68 1 92.44 97 LEU B CA 1
ATOM 1748 C C . LEU B 1 97 ? 11.281 -3.867 -14.914 1 92.44 97 LEU B C 1
ATOM 1750 O O . LEU B 1 97 ? 12.461 -3.631 -15.195 1 92.44 97 LEU B O 1
ATOM 1754 N N . LYS B 1 98 ? 10.844 -4.664 -14.016 1 90.75 98 LYS B N 1
ATOM 1755 C CA . LYS B 1 98 ? 11.844 -5.387 -13.234 1 90.75 98 LYS B CA 1
ATOM 1756 C C . LYS B 1 98 ? 12.617 -6.371 -14.109 1 90.75 98 LYS B C 1
ATOM 1758 O O . LYS B 1 98 ? 13.836 -6.512 -13.977 1 90.75 98 LYS B O 1
ATOM 1763 N N . ASP B 1 99 ? 11.875 -7.023 -14.891 1 91.5 99 ASP B N 1
ATOM 1764 C CA . ASP B 1 99 ? 12.5 -7.961 -15.812 1 91.5 99 ASP B CA 1
ATOM 1765 C C . ASP B 1 99 ? 13.5 -7.25 -16.734 1 91.5 99 ASP B C 1
ATOM 1767 O O . ASP B 1 99 ? 14.594 -7.754 -16.969 1 91.5 99 ASP B O 1
ATOM 1771 N N . ILE B 1 100 ? 13.156 -6.129 -17.266 1 93.5 100 ILE B N 1
ATOM 1772 C CA . ILE B 1 100 ? 14 -5.328 -18.141 1 93.5 100 ILE B CA 1
ATOM 1773 C C . ILE B 1 100 ? 15.242 -4.867 -17.375 1 93.5 100 ILE B C 1
ATOM 1775 O O . ILE B 1 100 ? 16.359 -4.941 -17.891 1 93.5 100 ILE B O 1
ATOM 1779 N N . LYS B 1 101 ? 15.031 -4.387 -16.25 1 91.88 101 LYS B N 1
ATOM 1780 C CA . LYS B 1 101 ? 16.156 -3.941 -15.422 1 91.88 101 LYS B CA 1
ATOM 1781 C C . LYS B 1 101 ? 17.156 -5.066 -15.211 1 91.88 101 LYS B C 1
ATOM 1783 O O . LYS B 1 101 ? 18.375 -4.855 -15.328 1 91.88 101 LYS B O 1
ATOM 1788 N N . GLU B 1 102 ? 16.625 -6.184 -14.82 1 91.5 102 GLU B N 1
ATOM 1789 C CA . GLU B 1 102 ? 17.5 -7.336 -14.594 1 91.5 102 GLU B CA 1
ATOM 1790 C C . GLU B 1 102 ? 18.266 -7.711 -15.852 1 91.5 102 GLU B C 1
ATOM 1792 O O . GLU B 1 102 ? 19.453 -8.07 -15.781 1 91.5 102 GLU B O 1
ATOM 1797 N N . MET B 1 103 ? 17.594 -7.621 -16.984 1 92.56 103 MET B N 1
ATOM 1798 C CA . MET B 1 103 ? 18.234 -7.914 -18.25 1 92.56 103 MET B CA 1
ATOM 1799 C C . MET B 1 103 ? 19.359 -6.914 -18.531 1 92.56 103 MET B C 1
ATOM 1801 O O . MET B 1 103 ? 20.438 -7.297 -19 1 92.56 103 MET B O 1
ATOM 1805 N N . LEU B 1 104 ? 19.078 -5.664 -18.266 1 93 104 LEU B N 1
ATOM 1806 C CA . LEU B 1 104 ? 20.047 -4.602 -18.5 1 93 104 LEU B CA 1
ATOM 1807 C C . LEU B 1 104 ? 21.266 -4.77 -17.594 1 93 104 LEU B C 1
ATOM 1809 O O . LEU B 1 104 ? 22.406 -4.547 -18.031 1 93 104 LEU B O 1
ATOM 1813 N N . ILE B 1 105 ? 21.109 -5.156 -16.453 1 93.12 105 ILE B N 1
ATOM 1814 C CA . ILE B 1 105 ? 22.188 -5.391 -15.5 1 93.12 105 ILE B CA 1
ATOM 1815 C C . ILE B 1 105 ? 23.031 -6.57 -15.969 1 93.12 105 ILE B C 1
ATOM 1817 O O . ILE B 1 105 ? 24.266 -6.52 -15.914 1 93.12 105 ILE B O 1
ATOM 1821 N N . ASP B 1 106 ? 22.328 -7.625 -16.406 1 90.62 106 ASP B N 1
ATOM 1822 C CA . ASP B 1 106 ? 23.016 -8.805 -16.906 1 90.62 106 ASP B CA 1
ATOM 1823 C C . ASP B 1 106 ? 23.906 -8.445 -18.109 1 90.62 106 ASP B C 1
ATOM 1825 O O . ASP B 1 106 ? 25.016 -8.953 -18.234 1 90.62 106 ASP B O 1
ATOM 1829 N N . ILE B 1 107 ? 23.422 -7.641 -18.969 1 90.88 107 ILE B N 1
ATOM 1830 C CA . ILE B 1 107 ? 24.156 -7.215 -20.156 1 90.88 107 ILE B CA 1
ATOM 1831 C C . ILE B 1 107 ? 25.344 -6.363 -19.734 1 90.88 107 ILE B C 1
ATOM 1833 O O . ILE B 1 107 ? 26.438 -6.508 -20.297 1 90.88 107 ILE B O 1
ATOM 1837 N N . LYS B 1 108 ? 25.141 -5.562 -18.781 1 89.81 108 LYS B N 1
ATOM 1838 C CA . LYS B 1 108 ? 26.219 -4.707 -18.297 1 89.81 108 LYS B CA 1
ATOM 1839 C C . LYS B 1 108 ? 27.328 -5.527 -17.641 1 89.81 108 LYS B C 1
ATOM 1841 O O . LYS B 1 108 ? 28.516 -5.254 -17.828 1 89.81 108 LYS B O 1
ATOM 1846 N N . GLU B 1 109 ? 26.875 -6.387 -16.891 1 87.62 109 GLU B N 1
ATOM 1847 C CA . GLU B 1 109 ? 27.844 -7.207 -16.172 1 87.62 109 GLU B CA 1
ATOM 1848 C C . GLU B 1 109 ? 28.484 -8.234 -17.094 1 87.62 109 GLU B C 1
ATOM 1850 O O . GLU B 1 109 ? 29.578 -8.727 -16.812 1 87.62 109 GLU B O 1
ATOM 1855 N N . GLY B 1 110 ? 27.719 -8.773 -17.953 1 76.38 110 GLY B N 1
ATOM 1856 C CA . GLY B 1 110 ? 28.312 -9.688 -18.922 1 76.38 110 GLY B CA 1
ATOM 1857 C C . GLY B 1 110 ? 29.172 -8.992 -19.953 1 76.38 110 GLY B C 1
ATOM 1858 O O . GLY B 1 110 ? 29.828 -9.648 -20.766 1 76.38 110 GLY B O 1
ATOM 1859 N N . MET B 1 111 ? 28.953 -7.707 -20.047 1 55.81 111 MET B N 1
ATOM 1860 C CA . MET B 1 111 ? 29.969 -7.043 -20.875 1 55.81 111 MET B CA 1
ATOM 1861 C C . MET B 1 111 ? 31.219 -6.754 -20.047 1 55.81 111 MET B C 1
ATOM 1863 O O . MET B 1 111 ? 31.141 -6.352 -18.891 1 55.81 111 MET B O 1
#

InterPro domains:
  IPR000551 MerR-type HTH domain [PF13411] (13-82)
  IPR000551 MerR-type HTH domain [PS50937] (12-82)
  IPR000551 MerR-type HTH domain [SM00422] (13-83)
  IPR009061 Putative DNA-binding domain superfamily [SSF46955] (13-105)
  IPR047057 MerR transcriptional regulator [PTHR30204] (12-86)

pLDDT: mean 90.87, std 13.38, range [38.72, 98.31]

Sequence (222 aa):
MPYKEPVIEKLYYTIGEVAKMFNVNTSLIRFWEKEFNIIKPHKNKKGNRLFTPQDVENFHLIYHLVKEKGMTLKGAEKKLKENKEDTIENFEVVKRLKDIKEMLIDIKEGMMPYKEPVIEKLYYTIGEVAKMFNVNTSLIRFWEKEFNIIKPHKNKKGNRLFTPQDVENFHLIYHLVKEKGMTLKGAEKKLKENKEDTIENFEVVKRLKDIKEMLIDIKEGM

Solvent-accessible surface area (backbone atoms only — not comparable to full-atom values): 12403 Å² total; per-residue (Å²): 127,82,78,76,69,74,83,68,83,57,72,61,36,43,54,68,55,53,18,60,76,70,73,51,57,55,65,56,53,54,51,44,40,72,72,32,83,74,38,70,59,44,63,48,99,88,63,48,52,32,28,36,62,64,29,53,51,43,48,49,53,50,43,43,39,36,72,70,56,19,23,33,72,65,24,41,49,48,47,50,68,75,39,40,67,61,51,51,51,53,46,51,52,51,53,49,52,49,53,50,50,53,50,51,50,48,52,55,67,73,90,124,83,78,75,70,74,84,70,82,58,74,60,36,41,55,69,56,53,17,60,75,70,72,51,56,58,65,56,54,55,51,45,40,73,74,33,84,74,38,70,60,45,62,47,98,86,64,48,52,33,26,36,61,65,28,51,50,42,47,49,53,50,44,43,38,35,73,70,56,19,23,35,73,66,25,42,49,50,46,51,69,76,38,39,68,62,51,51,52,53,48,52,51,51,51,50,51,49,52,49,51,53,51,52,49,49,52,55,68,73,91

Nearest PDB structures (foldseek):
  5d8c-assembly1_A  TM=5.858E-01  e=3.850E-05  Haemophilus influenzae Rd KW20
  5d90-assembly2_C  TM=5.933E-01  e=5.627E-05  Haemophilus influenzae Rd KW20
  3d71-assembly1_A-2  TM=6.156E-01  e=1.758E-04  Bacillus subtilis
  1exi-assembly1_A  TM=6.354E-01  e=1.827E-03  Bacillus subtilis
  7cla-assembly1_A-2  TM=4.697E-01  e=8.340E-03  Caulobacter vibrioides CB15

Radius of gyration: 23.3 Å; Cα contacts (8 Å, |Δi|>4): 173; chains: 2; bounding box: 58×72×49 Å

Secondary structure (DSSP, 8-state):
----------S-EEHHHHHHHHT--HHHHHHHHHH-TT--PEE-TTS-EEE-HHHHHHHHHHHIIIIIS-B-HHHHHHHHHHSHHHHHHHHHHHHHHHHHHHHHHHHHHH-/----------S-EEHHHHHHHHT--HHHHHHHHHH-TT--PEE-TTS-EEE-HHHHHHHHHHHIIIIIS-B-HHHHHHHHHHSHHHHHHHHHHHHHHHHHHHHHHHHHHH-